Protein AF-W0B8Z5-F1 (afdb_monomer_lite)

Foldseek 3Di:
DVVVVVVVVVVVVVVVVVVVVVCVVVVVVVVVVVVVCVVVVVLVVLAPVNLVVLLVQLVVLVVVVVVLVVVCVVVVVVVVCVDDPDPNVVSNVVSVVSNVVSVVSNVSNVCVVPVVDPDPVVVVVVVLVVQLVVCLVVQLVVQLVCCCPPVVDDDPVSVVVSCVPSVVVSSVVSVVVVPPPPCPVPD

InterPro domains:
  IPR002656 Acyltransferase 3 domain [PF01757] (14-174)

pLDDT: mean 76.27, std 12.3, range [38.94, 88.25]

Radius of gyration: 20.93 Å; chains: 1; bounding box: 51×38×64 Å

Sequence (187 aa):
MHHVFGKILLANRYSLAWFSIRLLSYVSFLFVAGIIAARNDWLYKVNSAFAKPWYISALVSIGFIGFYLQYVLEHHLITAVIGGANGYAFLWAQWEAFSAFGLIISLLALSKAYFNNTNPVFQTLAKLSFTVYLIHPLIIVPVSYYEYQWLGYDGIIGWVLTCLLAIPLTFLLANYFRKLPILRNIL

Structure (mmCIF, N/CA/C/O backbone):
data_AF-W0B8Z5-F1
#
_entry.id   AF-W0B8Z5-F1
#
loop_
_atom_site.group_PDB
_atom_site.id
_atom_site.type_symbol
_atom_site.label_atom_id
_atom_site.label_alt_id
_atom_site.label_comp_id
_atom_site.label_asym_id
_atom_site.label_entity_id
_atom_site.label_seq_id
_atom_site.pdbx_PDB_ins_code
_atom_site.Cartn_x
_atom_site.Cartn_y
_atom_site.Cartn_z
_atom_site.occupancy
_atom_site.B_iso_or_equiv
_atom_site.auth_seq_id
_atom_site.auth_comp_id
_atom_site.auth_asym_id
_atom_site.auth_atom_id
_atom_site.pdbx_PDB_model_num
ATOM 1 N N . MET A 1 1 ? -3.343 -5.527 -44.588 1.00 44.03 1 MET A N 1
ATOM 2 C CA . MET A 1 1 ? -3.560 -4.920 -43.251 1.00 44.03 1 MET A CA 1
ATOM 3 C C . MET A 1 1 ? -4.441 -5.746 -42.296 1.00 44.03 1 MET A C 1
ATOM 5 O O . MET A 1 1 ? -4.419 -5.461 -41.109 1.00 44.03 1 MET A O 1
ATOM 9 N N . HIS A 1 2 ? -5.139 -6.808 -42.729 1.00 42.38 2 HIS A N 1
ATOM 10 C CA . HIS A 1 2 ? -5.970 -7.642 -41.833 1.00 42.38 2 HIS A CA 1
ATOM 11 C C . HIS A 1 2 ? -5.202 -8.636 -40.930 1.00 42.38 2 HIS A C 1
ATOM 13 O O . HIS A 1 2 ? -5.718 -9.043 -39.894 1.00 42.38 2 HIS A O 1
ATOM 19 N N . HIS A 1 3 ? -3.956 -9.000 -41.258 1.00 43.78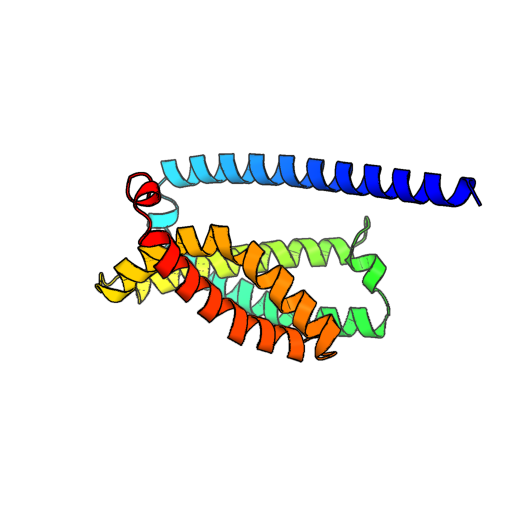 3 HIS A N 1
ATOM 20 C CA . HIS A 1 3 ? -3.193 -9.993 -40.481 1.00 43.78 3 HIS A CA 1
ATOM 21 C C . HIS A 1 3 ? -2.527 -9.457 -39.198 1.00 43.78 3 HIS A C 1
ATOM 23 O O . HIS A 1 3 ? -2.184 -10.245 -38.319 1.00 43.78 3 HIS A O 1
ATOM 29 N N . VAL A 1 4 ? -2.358 -8.137 -39.060 1.00 50.34 4 VAL A N 1
ATOM 30 C CA . VAL A 1 4 ? -1.707 -7.523 -37.883 1.00 50.34 4 VAL A CA 1
ATOM 31 C C . VAL A 1 4 ? -2.708 -7.326 -36.737 1.00 50.34 4 VAL A C 1
ATOM 33 O O . VAL A 1 4 ? -2.391 -7.602 -35.582 1.00 50.34 4 VAL A O 1
ATOM 36 N N . PHE A 1 5 ? -3.956 -6.970 -37.060 1.00 38.94 5 PHE A N 1
ATOM 37 C CA . PHE A 1 5 ? -5.030 -6.773 -36.077 1.00 38.94 5 PHE A CA 1
ATOM 38 C C . PHE A 1 5 ? -5.420 -8.065 -35.337 1.00 38.94 5 PHE A C 1
ATOM 40 O O . PHE A 1 5 ? -5.658 -8.042 -34.130 1.00 38.94 5 PHE A O 1
ATOM 47 N N . GLY A 1 6 ? -5.412 -9.213 -36.026 1.00 40.72 6 GLY A N 1
ATOM 48 C CA . GLY A 1 6 ? -5.716 -10.512 -35.412 1.00 40.72 6 GLY A CA 1
ATOM 49 C C . GLY A 1 6 ? -4.688 -10.951 -34.362 1.0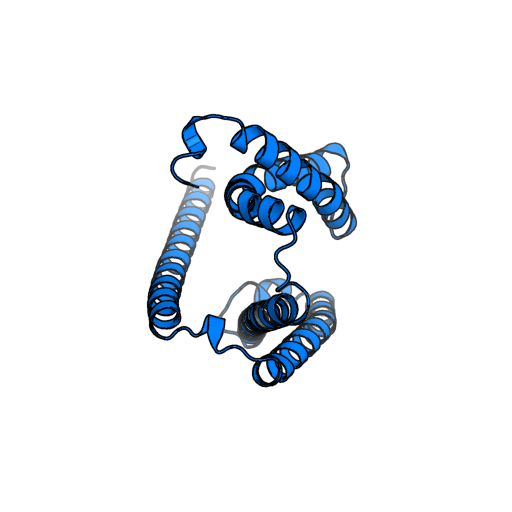0 40.72 6 GLY A C 1
ATOM 50 O O . GLY A 1 6 ? -5.062 -11.510 -33.333 1.00 40.72 6 GLY A O 1
ATOM 51 N N . LYS A 1 7 ? -3.398 -10.645 -34.567 1.00 44.72 7 LYS A N 1
ATOM 52 C CA . LYS A 1 7 ? -2.333 -10.970 -33.601 1.00 44.72 7 LYS A CA 1
ATOM 53 C C . LYS A 1 7 ? -2.390 -10.096 -32.346 1.00 44.72 7 LYS A C 1
ATOM 55 O O . LYS A 1 7 ? -2.144 -10.607 -31.259 1.00 44.72 7 LYS A O 1
ATOM 60 N N . ILE A 1 8 ? -2.772 -8.824 -32.476 1.00 49.50 8 ILE A N 1
ATOM 61 C CA . ILE A 1 8 ? -2.933 -7.901 -31.338 1.00 49.50 8 ILE A CA 1
ATOM 62 C C . ILE A 1 8 ? -4.145 -8.298 -30.481 1.00 49.50 8 ILE A C 1
ATOM 64 O O . ILE A 1 8 ? -4.049 -8.334 -29.256 1.00 49.50 8 ILE A O 1
ATOM 68 N N . LEU A 1 9 ? -5.264 -8.681 -31.107 1.00 46.81 9 LEU A N 1
ATOM 69 C CA . LEU A 1 9 ? -6.457 -9.146 -30.389 1.00 46.81 9 LEU A CA 1
ATOM 70 C C . LEU A 1 9 ? -6.236 -10.491 -29.684 1.00 46.81 9 LEU A C 1
ATOM 72 O O . LEU A 1 9 ? -6.702 -10.672 -28.560 1.00 46.81 9 LEU A O 1
ATOM 76 N N . LEU A 1 10 ? -5.494 -11.415 -30.303 1.00 49.75 10 LEU A N 1
ATOM 77 C CA . LEU A 1 10 ? -5.118 -12.682 -29.675 1.00 49.75 10 LEU A CA 1
ATOM 78 C C . LEU A 1 10 ? -4.131 -12.468 -28.519 1.00 49.75 10 LEU A C 1
ATOM 80 O O . LEU A 1 10 ? -4.366 -12.993 -27.435 1.00 49.75 10 LEU A O 1
ATOM 84 N N . ALA A 1 11 ? -3.090 -11.647 -28.697 1.00 50.00 11 ALA A N 1
ATOM 85 C CA . ALA A 1 11 ? -2.140 -11.310 -27.633 1.00 50.00 11 ALA A CA 1
ATOM 86 C C . ALA A 1 11 ? -2.825 -10.643 -26.426 1.00 50.00 11 ALA A C 1
ATOM 88 O O . ALA A 1 11 ? -2.515 -10.978 -25.283 1.00 50.00 11 ALA A O 1
ATOM 89 N N . ASN A 1 12 ? -3.811 -9.773 -26.670 1.00 49.22 12 ASN A N 1
ATOM 90 C CA . ASN A 1 12 ? -4.619 -9.163 -25.615 1.00 49.22 12 ASN A CA 1
ATOM 91 C C . ASN A 1 12 ? -5.536 -10.195 -24.927 1.00 49.22 12 ASN A C 1
ATOM 93 O O . ASN A 1 12 ? -5.633 -10.219 -23.706 1.00 49.22 12 ASN A O 1
ATOM 97 N N . ARG A 1 13 ? -6.138 -11.134 -25.673 1.00 47.38 13 ARG A N 1
ATOM 98 C CA . ARG A 1 13 ? -6.941 -12.230 -25.094 1.00 47.38 13 ARG A CA 1
ATOM 99 C C . ARG A 1 13 ? -6.130 -13.140 -24.180 1.00 47.38 13 ARG A C 1
ATOM 101 O O . ARG A 1 13 ? -6.609 -13.489 -23.105 1.00 47.38 13 ARG A O 1
ATOM 108 N N . TYR A 1 14 ? -4.920 -13.517 -24.593 1.00 53.00 14 TYR A N 1
ATOM 109 C CA . TYR A 1 14 ? -4.033 -14.314 -23.751 1.00 53.00 14 TYR A CA 1
ATOM 110 C C . TYR A 1 14 ? -3.571 -13.497 -22.545 1.00 53.00 14 TYR A C 1
ATOM 112 O O . TYR A 1 14 ? -3.678 -13.994 -21.436 1.00 53.00 14 TYR A O 1
ATOM 120 N N . SER A 1 15 ? -3.159 -12.238 -22.721 1.00 55.41 15 SER A N 1
ATOM 121 C CA . SER A 1 15 ? -2.834 -11.314 -21.620 1.00 55.41 15 SER A CA 1
ATOM 122 C C . SER A 1 15 ? -3.954 -11.230 -20.573 1.00 55.41 15 SER A C 1
ATOM 124 O O . SER A 1 15 ? -3.706 -11.433 -19.388 1.00 55.41 15 SER A O 1
ATOM 126 N N . LEU A 1 16 ? -5.203 -11.037 -21.003 1.00 56.66 16 LEU A N 1
ATOM 127 C CA . LEU A 1 16 ? -6.374 -10.962 -20.126 1.00 56.66 16 LEU A CA 1
ATOM 128 C C . LEU A 1 16 ? -6.711 -12.309 -19.472 1.00 56.66 16 LEU A C 1
ATOM 130 O O . LEU A 1 16 ? -7.112 -12.345 -18.309 1.00 56.66 16 LEU A O 1
ATOM 134 N N . ALA A 1 17 ? -6.527 -13.425 -20.181 1.00 59.41 17 ALA A N 1
ATOM 135 C CA . ALA A 1 17 ? -6.684 -14.766 -19.620 1.00 59.41 17 ALA A CA 1
ATOM 136 C C . ALA A 1 17 ? -5.605 -15.060 -18.561 1.00 59.41 17 ALA A C 1
ATOM 138 O O . ALA A 1 17 ? -5.911 -15.519 -17.467 1.00 59.41 17 ALA A O 1
ATOM 139 N N . TRP A 1 18 ? -4.346 -14.719 -18.833 1.00 56.56 18 TRP A N 1
ATOM 140 C CA . TRP A 1 18 ? -3.245 -14.834 -17.877 1.00 56.56 18 TRP A CA 1
ATOM 141 C C . TRP A 1 18 ? -3.436 -13.906 -16.672 1.00 56.56 18 TRP A C 1
ATOM 143 O O . TRP A 1 18 ? -3.177 -14.312 -15.540 1.00 56.56 18 TRP A O 1
ATOM 153 N N . PHE A 1 19 ? -3.931 -12.686 -16.891 1.00 59.12 19 PHE A N 1
ATOM 154 C CA . PHE A 1 19 ? -4.251 -11.727 -15.835 1.00 59.12 19 PHE A CA 1
ATOM 155 C C . PHE A 1 19 ? -5.404 -12.225 -14.957 1.00 59.12 19 PHE A C 1
ATOM 157 O O . PHE A 1 19 ? -5.281 -12.248 -13.737 1.00 59.12 19 PHE A O 1
ATOM 164 N N . SER A 1 20 ? -6.487 -12.722 -15.557 1.00 59.53 20 SER A N 1
ATOM 165 C CA . SER A 1 20 ? -7.614 -13.297 -14.813 1.00 59.53 20 SER A CA 1
ATOM 166 C C . SER A 1 20 ? -7.228 -14.566 -14.049 1.00 59.53 20 SER A C 1
ATOM 168 O O . SER A 1 20 ? -7.574 -14.679 -12.878 1.00 59.53 20 SER A O 1
ATOM 170 N N . ILE A 1 21 ? -6.441 -15.476 -14.630 1.00 67.88 21 ILE A N 1
ATOM 171 C CA . ILE A 1 21 ? -5.963 -16.688 -13.938 1.00 67.88 21 ILE A CA 1
ATOM 172 C C . ILE A 1 21 ? -5.061 -16.333 -12.746 1.00 67.88 21 ILE A C 1
ATOM 174 O O . ILE A 1 21 ? -5.219 -16.913 -11.670 1.00 67.88 21 ILE A O 1
ATOM 178 N N . ARG A 1 22 ? -4.148 -15.363 -12.908 1.00 65.56 22 ARG A N 1
ATOM 179 C CA . ARG A 1 22 ? -3.310 -14.850 -11.808 1.00 65.56 22 ARG A CA 1
ATOM 180 C C . ARG A 1 22 ? -4.152 -14.237 -10.691 1.00 65.56 22 ARG A C 1
ATOM 182 O O . ARG A 1 22 ? -3.879 -14.481 -9.520 1.00 65.56 22 ARG A O 1
ATOM 189 N N . LEU A 1 23 ? -5.181 -13.469 -11.043 1.00 71.56 23 LEU A N 1
ATOM 190 C CA . LEU A 1 23 ? -6.080 -12.863 -10.065 1.00 71.56 23 LEU A CA 1
ATOM 191 C C . LEU A 1 23 ? -6.913 -13.912 -9.326 1.00 71.56 23 LEU A C 1
ATOM 193 O O . LEU A 1 23 ? -7.037 -13.827 -8.108 1.00 71.56 23 LEU A O 1
ATOM 197 N N . LEU A 1 24 ? -7.448 -14.918 -10.022 1.00 73.94 24 LEU A N 1
ATOM 198 C CA . LEU A 1 24 ? -8.277 -15.951 -9.398 1.00 73.94 24 LEU A CA 1
ATOM 199 C C . LEU A 1 24 ? -7.502 -16.755 -8.351 1.00 73.94 24 LEU A C 1
ATOM 201 O O . LEU A 1 24 ? -8.013 -16.967 -7.248 1.00 73.94 24 LEU A O 1
ATOM 205 N N . SER A 1 25 ? -6.282 -17.195 -8.671 1.00 74.81 25 SER A N 1
ATOM 206 C CA . SER A 1 25 ? -5.466 -17.980 -7.737 1.00 74.81 25 SER A CA 1
ATOM 207 C C . SER A 1 25 ? -5.040 -17.150 -6.526 1.00 74.81 25 SER A C 1
ATOM 209 O O . SER A 1 25 ? -5.153 -17.618 -5.392 1.00 74.81 25 SER A O 1
ATOM 211 N N . TYR A 1 26 ? -4.639 -15.898 -6.751 1.00 76.06 26 TYR A N 1
ATOM 212 C CA . TYR A 1 26 ? -4.218 -14.983 -5.694 1.00 76.06 26 TYR A CA 1
ATOM 213 C C . TYR A 1 26 ? -5.367 -14.611 -4.751 1.00 76.06 26 TYR A C 1
ATOM 215 O O . TYR A 1 26 ? -5.232 -14.734 -3.533 1.00 76.06 26 TYR A O 1
ATOM 223 N N . VAL A 1 27 ? -6.522 -14.221 -5.302 1.00 79.12 27 VAL A N 1
ATOM 224 C CA . VAL A 1 27 ? -7.707 -13.855 -4.513 1.00 79.12 27 VAL A CA 1
ATOM 225 C C . VAL A 1 27 ? -8.207 -15.051 -3.712 1.00 79.12 27 VAL A C 1
ATOM 227 O O . VAL A 1 27 ? -8.470 -14.909 -2.522 1.00 79.12 27 VAL A O 1
ATOM 230 N N . SER A 1 28 ? -8.284 -16.238 -4.321 1.00 79.00 28 SER A N 1
ATOM 231 C CA . SER A 1 28 ? -8.759 -17.441 -3.625 1.00 79.00 28 SER A CA 1
ATOM 232 C C . SER A 1 28 ? -7.830 -17.830 -2.474 1.00 79.00 28 SER A C 1
ATOM 234 O O . SER A 1 28 ? -8.296 -18.099 -1.367 1.00 79.00 28 SER A O 1
ATOM 236 N N . PHE A 1 29 ? -6.513 -17.809 -2.704 1.00 84.06 29 PHE A N 1
ATOM 237 C CA . PHE A 1 29 ? -5.529 -18.131 -1.672 1.00 84.06 29 PHE A CA 1
ATOM 238 C C . PHE A 1 29 ? -5.563 -17.126 -0.516 1.00 84.06 29 PHE A C 1
ATOM 240 O O . PHE A 1 29 ? -5.659 -17.528 0.644 1.00 84.06 29 PHE A O 1
ATOM 247 N N . LEU A 1 30 ? -5.543 -15.823 -0.817 1.00 82.50 30 LEU A N 1
ATOM 248 C CA . LEU A 1 30 ? -5.600 -14.784 0.210 1.00 82.50 30 LEU A CA 1
ATOM 249 C C . LEU A 1 30 ? -6.924 -14.780 0.971 1.00 82.50 30 LEU A C 1
ATOM 251 O O . LEU A 1 30 ? -6.930 -14.518 2.171 1.00 82.50 30 LEU A O 1
ATOM 255 N N . PHE A 1 31 ? -8.034 -15.095 0.308 1.00 84.12 31 PHE A N 1
ATOM 256 C CA . PHE A 1 31 ? -9.334 -15.192 0.959 1.00 84.12 31 PHE A CA 1
ATOM 257 C C . PHE A 1 31 ? -9.362 -16.337 1.978 1.00 84.12 31 PHE A C 1
ATOM 259 O O . PHE A 1 31 ? -9.748 -16.132 3.130 1.00 84.12 31 PHE A O 1
ATOM 266 N N . VAL A 1 32 ? -8.870 -17.522 1.602 1.00 87.69 32 VAL A N 1
ATOM 267 C CA . VAL A 1 32 ? -8.750 -18.665 2.523 1.00 87.69 32 VAL A CA 1
ATOM 268 C C . VAL A 1 32 ? -7.782 -18.352 3.665 1.00 87.69 32 VAL A C 1
ATOM 270 O O . VAL A 1 32 ? -8.113 -18.583 4.830 1.00 87.69 32 VAL A O 1
ATOM 273 N N . ALA A 1 33 ? -6.619 -17.771 3.361 1.00 84.50 33 ALA A N 1
ATOM 274 C CA . ALA A 1 33 ? -5.659 -17.339 4.374 1.00 84.50 33 ALA A CA 1
ATOM 275 C C . ALA A 1 33 ? -6.277 -16.314 5.342 1.00 84.50 33 ALA A C 1
ATOM 277 O O . ALA A 1 33 ? -6.072 -16.407 6.551 1.00 84.50 33 ALA A O 1
ATOM 278 N N . GLY A 1 34 ? -7.099 -15.393 4.833 1.00 83.38 34 GLY A N 1
ATOM 279 C CA . GLY A 1 34 ? -7.857 -14.428 5.626 1.00 83.38 34 GLY A CA 1
ATOM 280 C C . GLY A 1 34 ? -8.860 -15.090 6.573 1.00 83.38 34 GLY A C 1
ATOM 281 O O . GLY A 1 34 ? -8.920 -14.723 7.745 1.00 83.38 34 GLY A O 1
ATOM 282 N N . ILE A 1 35 ? -9.590 -16.114 6.117 1.00 84.94 35 ILE A N 1
ATOM 283 C CA . ILE A 1 35 ? -10.511 -16.885 6.974 1.00 84.94 35 ILE A CA 1
ATOM 284 C C . ILE A 1 35 ? -9.745 -17.585 8.104 1.00 84.94 35 ILE A C 1
ATOM 286 O O . ILE A 1 35 ? -10.177 -17.557 9.258 1.00 84.94 35 ILE A O 1
ATOM 290 N N . ILE A 1 36 ? -8.600 -18.199 7.798 1.00 86.69 36 ILE A N 1
ATOM 291 C CA . ILE A 1 36 ? -7.756 -18.871 8.798 1.00 86.69 36 ILE A CA 1
ATOM 292 C C . ILE A 1 36 ? -7.200 -17.856 9.804 1.00 86.69 36 ILE A C 1
ATOM 294 O O . ILE A 1 36 ? -7.205 -18.116 11.010 1.00 86.69 36 ILE A O 1
ATOM 298 N N . ALA A 1 37 ? -6.759 -16.692 9.325 1.00 82.94 37 ALA A N 1
ATOM 299 C CA . ALA A 1 37 ? -6.248 -15.615 10.164 1.00 82.94 37 ALA A CA 1
ATOM 300 C C . ALA A 1 37 ? -7.326 -15.055 11.102 1.00 82.94 37 ALA A C 1
ATOM 302 O O . ALA A 1 37 ? -7.048 -14.819 12.280 1.00 82.94 37 ALA A O 1
ATOM 303 N N . ALA A 1 38 ? -8.555 -14.897 10.600 1.00 81.25 38 ALA A N 1
ATOM 304 C CA . ALA A 1 38 ? -9.703 -14.444 11.379 1.00 81.25 38 ALA A CA 1
ATOM 305 C C . ALA A 1 38 ? -10.088 -15.452 12.471 1.00 81.25 38 ALA A C 1
ATOM 307 O O . ALA A 1 38 ? -10.351 -15.055 13.598 1.00 81.25 38 ALA A O 1
ATOM 308 N N . ARG A 1 39 ? -10.056 -16.759 12.177 1.00 82.12 39 ARG A N 1
ATOM 309 C CA . ARG A 1 39 ? -10.376 -17.813 13.161 1.00 82.12 39 ARG A CA 1
ATOM 310 C C . ARG A 1 39 ? -9.370 -17.930 14.304 1.00 82.12 39 ARG A C 1
ATOM 312 O O . ARG A 1 39 ? -9.715 -18.432 15.364 1.00 82.12 39 ARG A O 1
ATOM 319 N N . ASN A 1 40 ? -8.124 -17.532 14.071 1.00 82.12 40 ASN A N 1
ATOM 320 C CA . ASN A 1 40 ? -7.039 -17.665 15.041 1.00 82.12 40 ASN A CA 1
ATOM 321 C C . ASN A 1 40 ? -6.673 -16.340 15.727 1.00 82.12 40 ASN A C 1
ATOM 323 O O . ASN A 1 40 ? -5.652 -16.286 16.429 1.00 82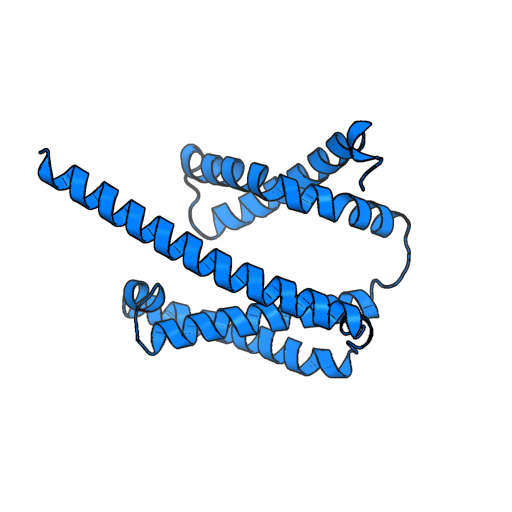.12 40 ASN A O 1
ATOM 327 N N . ASP A 1 41 ? -7.454 -15.281 15.488 1.00 82.25 41 ASP A N 1
ATOM 328 C CA . ASP A 1 41 ? -7.229 -13.922 15.987 1.00 82.25 41 ASP A CA 1
ATOM 329 C C . ASP A 1 41 ? -5.811 -13.407 15.706 1.00 82.25 41 ASP A C 1
ATOM 331 O O . ASP A 1 41 ? -5.197 -12.722 16.532 1.00 82.25 41 ASP A O 1
ATOM 335 N N . TRP A 1 42 ? -5.252 -13.747 14.537 1.00 80.69 42 TRP A N 1
ATOM 336 C CA . TRP A 1 42 ? -3.869 -13.397 14.192 1.00 80.69 42 TRP A CA 1
ATOM 337 C C . TRP A 1 42 ? -3.629 -11.890 14.295 1.00 80.69 42 TRP A C 1
ATOM 339 O O . TRP A 1 42 ? -2.621 -11.473 14.857 1.00 80.69 42 TRP A O 1
ATOM 349 N N . LEU A 1 43 ? -4.596 -11.076 13.864 1.00 75.38 43 LEU A N 1
ATOM 350 C CA . LEU A 1 43 ? -4.532 -9.613 13.951 1.00 75.38 43 LEU A CA 1
ATOM 351 C C . LEU A 1 43 ? -4.443 -9.105 15.400 1.00 75.38 43 LEU A C 1
ATOM 353 O O . LEU A 1 43 ? -3.749 -8.126 15.675 1.00 75.38 43 LEU A O 1
ATOM 357 N N . TYR A 1 44 ? -5.091 -9.784 16.351 1.00 76.44 44 TYR A N 1
ATOM 358 C CA . TYR A 1 44 ? -5.027 -9.412 17.764 1.00 76.44 44 TYR A CA 1
ATOM 359 C C . TYR A 1 44 ? -3.726 -9.879 18.429 1.00 76.44 44 TYR A C 1
ATOM 361 O O . TYR A 1 44 ? -3.228 -9.220 19.341 1.00 76.44 44 TYR A O 1
ATOM 369 N N . LYS A 1 45 ? -3.124 -10.968 17.943 1.00 79.31 45 LYS A N 1
ATOM 370 C CA . LYS A 1 45 ? -1.858 -11.516 18.459 1.00 79.31 45 LYS A CA 1
ATOM 371 C C . LYS A 1 45 ? -0.612 -10.790 17.946 1.00 79.31 45 LYS A C 1
ATOM 373 O O . LYS A 1 45 ? 0.464 -10.968 18.515 1.00 79.31 45 LYS A O 1
ATOM 378 N N . VAL A 1 46 ? -0.738 -9.946 16.919 1.00 77.88 46 VAL A N 1
ATOM 379 C CA . VAL A 1 46 ? 0.363 -9.092 16.449 1.00 77.88 46 VAL A CA 1
ATOM 380 C C . VAL A 1 46 ? 0.775 -8.143 17.580 1.00 77.88 46 VAL A C 1
ATOM 382 O O . VAL A 1 46 ? 0.005 -7.282 18.021 1.00 77.88 46 VAL A O 1
ATOM 385 N N . ASN A 1 47 ? 2.003 -8.338 18.063 1.00 76.56 47 ASN A N 1
ATOM 386 C CA . ASN A 1 47 ? 2.654 -7.521 19.082 1.00 76.56 47 ASN A CA 1
ATOM 387 C C . ASN A 1 47 ? 3.815 -6.727 18.458 1.00 76.56 47 ASN A C 1
ATOM 389 O O . ASN A 1 47 ? 4.374 -7.125 17.433 1.00 76.56 47 ASN A O 1
ATOM 393 N N . SER A 1 48 ? 4.223 -5.631 19.094 1.00 72.94 48 SER A N 1
ATOM 394 C CA . SER A 1 48 ? 5.322 -4.771 18.638 1.00 72.94 48 SER A CA 1
ATOM 395 C C . SER A 1 48 ? 6.646 -5.531 18.495 1.00 72.94 48 SER A C 1
ATOM 397 O O . SER A 1 48 ? 7.407 -5.269 17.568 1.00 72.94 48 SER A O 1
ATOM 399 N N . ALA A 1 49 ? 6.897 -6.531 19.348 1.00 77.56 49 ALA A N 1
ATOM 400 C CA . ALA A 1 49 ? 8.061 -7.411 19.247 1.00 77.56 49 ALA A CA 1
ATOM 401 C C . ALA A 1 49 ? 8.062 -8.259 17.963 1.00 77.56 49 ALA A C 1
ATOM 403 O O . ALA A 1 49 ? 9.115 -8.448 17.362 1.00 77.56 49 ALA A O 1
ATOM 404 N N . PHE A 1 50 ? 6.886 -8.714 17.517 1.00 81.44 50 PHE A N 1
ATOM 405 C CA . PHE A 1 50 ? 6.745 -9.455 16.265 1.00 81.44 50 PHE A CA 1
ATOM 406 C C . PHE A 1 50 ? 6.889 -8.527 15.058 1.00 81.44 50 PHE A C 1
ATOM 408 O O . PHE A 1 50 ? 7.513 -8.909 14.082 1.00 81.44 50 PHE A O 1
ATOM 415 N N . ALA A 1 51 ? 6.376 -7.296 15.125 1.00 83.06 51 ALA A N 1
ATOM 416 C CA . ALA A 1 51 ? 6.395 -6.362 13.999 1.00 83.06 51 ALA A CA 1
ATOM 417 C C . ALA A 1 51 ? 7.757 -5.693 13.734 1.00 83.06 51 ALA A C 1
ATOM 419 O O . ALA A 1 51 ? 8.035 -5.333 12.596 1.00 83.06 51 ALA A O 1
ATOM 420 N N . LYS A 1 52 ? 8.626 -5.545 14.744 1.00 83.00 52 LYS A N 1
ATOM 421 C CA . L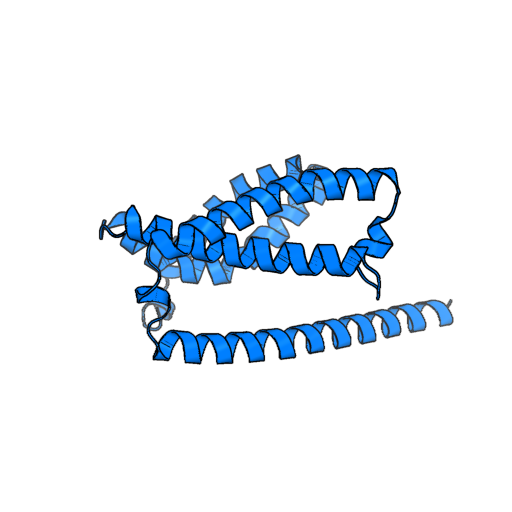YS A 1 52 ? 9.968 -4.941 14.590 1.00 83.00 52 LYS A CA 1
ATOM 422 C C . LYS A 1 52 ? 10.820 -5.546 13.458 1.00 83.00 52 LYS A C 1
ATOM 424 O O . LYS A 1 52 ? 11.302 -4.769 12.635 1.00 83.00 52 LYS A O 1
ATOM 429 N N . PRO A 1 53 ? 11.025 -6.876 13.371 1.00 85.69 53 PRO A N 1
ATOM 430 C CA . PRO A 1 53 ? 11.796 -7.458 12.272 1.00 85.69 53 PRO A CA 1
ATOM 431 C C . PRO A 1 53 ? 11.123 -7.239 10.912 1.00 85.69 53 PRO A C 1
ATOM 433 O O . PRO A 1 53 ? 11.816 -6.960 9.939 1.00 85.69 53 PRO A O 1
ATOM 436 N N . TRP A 1 54 ? 9.788 -7.280 10.845 1.00 86.50 54 TRP A N 1
ATOM 437 C CA . TRP A 1 54 ? 9.041 -6.997 9.614 1.00 86.50 54 TRP A CA 1
ATOM 438 C C . TRP A 1 54 ? 9.194 -5.542 9.165 1.00 86.50 54 TRP A C 1
ATOM 440 O O . TRP A 1 54 ? 9.370 -5.285 7.976 1.00 86.50 54 TRP A O 1
ATOM 450 N N . TYR A 1 55 ? 9.230 -4.601 10.107 1.00 85.25 55 TYR A N 1
ATOM 451 C CA . TYR A 1 55 ? 9.496 -3.193 9.827 1.00 85.25 55 TYR A CA 1
ATOM 452 C C . TYR A 1 55 ? 10.904 -2.972 9.283 1.00 85.25 55 TYR A C 1
ATOM 454 O O . TYR A 1 55 ? 11.074 -2.312 8.260 1.00 85.25 55 TYR A O 1
ATOM 462 N N . ILE A 1 56 ? 11.911 -3.579 9.917 1.00 87.12 56 ILE A N 1
ATOM 463 C CA . ILE A 1 56 ? 13.291 -3.526 9.423 1.00 87.12 56 ILE A CA 1
ATOM 464 C C . ILE A 1 56 ? 13.366 -4.154 8.029 1.00 87.12 56 ILE A C 1
ATOM 466 O O . ILE A 1 56 ? 13.967 -3.563 7.138 1.00 87.12 56 ILE A O 1
ATOM 470 N N . SER A 1 57 ? 12.710 -5.298 7.808 1.00 85.88 57 SER A N 1
ATOM 471 C CA . SER A 1 57 ? 12.690 -5.947 6.494 1.00 85.88 57 SER A CA 1
ATOM 472 C C . SER A 1 57 ? 12.061 -5.064 5.414 1.00 85.88 57 SER A C 1
ATOM 474 O O . SER A 1 57 ? 12.608 -4.985 4.320 1.00 85.88 57 SER A O 1
ATOM 476 N N . ALA A 1 58 ? 10.986 -4.336 5.739 1.00 86.44 58 ALA A N 1
ATOM 477 C CA . ALA A 1 58 ? 10.340 -3.396 4.829 1.00 86.44 58 ALA A CA 1
ATOM 478 C C . ALA A 1 58 ? 11.225 -2.177 4.529 1.00 86.44 58 ALA A C 1
ATOM 480 O O . ALA A 1 58 ? 11.295 -1.719 3.395 1.00 86.44 58 ALA A O 1
ATOM 481 N N . LEU A 1 59 ? 11.935 -1.646 5.526 1.00 85.69 59 LEU A N 1
ATOM 482 C CA . LEU A 1 59 ? 12.870 -0.540 5.305 1.00 85.69 59 LEU A CA 1
ATOM 483 C C . LEU A 1 59 ? 14.067 -0.967 4.453 1.00 85.69 59 LEU A C 1
ATOM 485 O O . LEU A 1 59 ? 14.454 -0.253 3.529 1.00 85.69 59 LEU A O 1
ATOM 489 N N . VAL A 1 60 ? 14.634 -2.139 4.740 1.00 87.50 60 VAL A N 1
ATOM 490 C CA . VAL A 1 60 ? 15.738 -2.708 3.961 1.00 87.50 60 VAL A CA 1
ATOM 491 C C . VAL A 1 60 ? 15.286 -2.984 2.532 1.00 87.50 60 VAL A C 1
ATOM 493 O O . VAL A 1 60 ? 16.019 -2.665 1.599 1.00 87.50 60 VAL A O 1
ATOM 496 N N . SER A 1 61 ? 14.075 -3.511 2.335 1.00 84.56 61 SER A N 1
ATOM 497 C CA . SER A 1 61 ? 13.544 -3.752 0.997 1.00 84.56 61 SER A CA 1
ATOM 498 C C . SER A 1 61 ? 13.315 -2.440 0.236 1.00 84.56 61 SER A C 1
ATOM 500 O O . SER A 1 61 ? 13.704 -2.345 -0.926 1.00 84.56 61 SER A O 1
ATOM 502 N N . ILE A 1 62 ? 12.777 -1.394 0.870 1.00 84.19 62 ILE A N 1
ATOM 503 C CA . ILE A 1 62 ? 12.631 -0.061 0.254 1.00 84.19 62 ILE A CA 1
ATOM 504 C C . ILE A 1 62 ? 13.998 0.549 -0.109 1.00 84.19 62 ILE A C 1
ATOM 506 O O . ILE A 1 62 ? 14.148 1.151 -1.169 1.00 84.19 62 ILE A O 1
ATOM 510 N N . GLY A 1 63 ? 15.024 0.376 0.727 1.00 83.69 63 GLY A N 1
ATOM 511 C CA . GLY A 1 63 ? 16.383 0.807 0.381 1.00 83.69 63 GLY A CA 1
ATOM 512 C C . GLY A 1 63 ? 16.959 0.020 -0.801 1.00 83.69 63 GLY A C 1
ATOM 513 O O . GLY A 1 63 ? 17.525 0.599 -1.729 1.00 83.69 63 GLY A O 1
ATOM 514 N N . PHE A 1 64 ? 16.762 -1.300 -0.799 1.00 85.12 64 PHE A N 1
ATOM 515 C CA . PHE A 1 64 ? 17.248 -2.204 -1.839 1.00 85.12 64 PHE A CA 1
ATOM 516 C C . PHE A 1 64 ? 16.651 -1.892 -3.216 1.00 85.12 64 PHE A C 1
ATOM 518 O O . PHE A 1 64 ? 17.378 -1.930 -4.209 1.00 85.12 64 PHE A O 1
ATOM 525 N N . ILE A 1 65 ? 15.363 -1.530 -3.291 1.00 83.81 65 ILE A N 1
ATOM 526 C CA . ILE A 1 65 ? 14.734 -1.218 -4.581 1.00 83.81 65 ILE A CA 1
ATOM 527 C C . ILE A 1 65 ? 15.342 0.013 -5.234 1.00 83.81 65 ILE A C 1
ATOM 529 O O . ILE A 1 65 ? 15.485 0.018 -6.447 1.00 83.81 65 ILE A O 1
ATOM 533 N N . GLY A 1 66 ? 15.758 1.023 -4.463 1.00 81.12 66 GLY A N 1
ATOM 534 C CA . GLY A 1 66 ? 16.386 2.221 -5.024 1.00 81.12 66 GLY A CA 1
ATOM 535 C C . GLY A 1 66 ? 17.661 1.884 -5.800 1.00 81.12 66 GLY A C 1
ATOM 536 O O . GLY A 1 66 ? 17.825 2.310 -6.941 1.00 81.12 66 GLY A O 1
ATOM 537 N N . PHE A 1 67 ? 18.518 1.046 -5.211 1.00 83.00 67 PHE A N 1
ATOM 538 C CA . PHE A 1 67 ? 19.743 0.565 -5.854 1.00 83.00 67 PHE A CA 1
ATOM 539 C C . PHE A 1 67 ? 19.450 -0.387 -7.022 1.00 83.00 67 PHE A C 1
ATOM 541 O O . PHE A 1 67 ? 20.018 -0.251 -8.105 1.00 83.00 67 PHE A O 1
ATOM 548 N N . TYR A 1 68 ? 18.526 -1.330 -6.828 1.00 83.88 68 TYR A N 1
ATOM 549 C CA . TYR A 1 68 ? 18.136 -2.283 -7.865 1.00 83.88 68 TYR A CA 1
ATOM 550 C C . TYR A 1 68 ? 17.540 -1.585 -9.095 1.00 83.88 68 TYR A C 1
ATOM 552 O O . TYR A 1 68 ? 17.861 -1.944 -10.225 1.00 83.88 68 TYR A O 1
ATOM 560 N N . LEU A 1 69 ? 16.712 -0.558 -8.893 1.00 81.44 69 LEU A N 1
ATOM 561 C CA . LEU A 1 69 ? 16.087 0.194 -9.976 1.00 81.44 69 LEU A CA 1
ATOM 562 C C . LEU A 1 69 ? 17.126 0.991 -10.772 1.00 81.44 69 LEU A C 1
ATOM 564 O O . LEU A 1 69 ? 17.063 0.987 -11.996 1.00 81.44 69 LEU A O 1
ATOM 568 N N . GLN A 1 70 ? 18.108 1.610 -10.104 1.00 82.88 70 GLN A N 1
ATOM 569 C CA . GLN A 1 70 ? 19.228 2.276 -10.784 1.00 82.88 70 GLN A CA 1
ATOM 570 C C . GLN A 1 70 ? 19.997 1.296 -11.677 1.00 82.88 70 GLN A C 1
ATOM 572 O O . GLN A 1 70 ? 20.154 1.552 -12.868 1.00 82.88 70 GLN A O 1
ATOM 577 N N . TYR A 1 71 ? 20.359 0.126 -11.144 1.00 84.00 71 TYR A N 1
ATOM 578 C CA . TYR A 1 71 ? 21.044 -0.923 -11.904 1.00 84.00 71 TYR A CA 1
ATOM 579 C C . TYR A 1 71 ? 20.231 -1.403 -13.122 1.00 84.00 71 TYR A C 1
ATOM 581 O O . TYR A 1 71 ? 20.758 -1.563 -14.223 1.00 84.00 71 TYR A O 1
ATOM 589 N N . VAL A 1 72 ? 18.922 -1.612 -12.955 1.00 83.44 72 VAL A N 1
ATOM 590 C CA . VAL A 1 72 ? 18.028 -2.044 -14.044 1.00 83.44 72 VAL A CA 1
ATOM 591 C C . VAL A 1 72 ? 17.906 -0.981 -15.137 1.00 83.44 72 VAL A C 1
ATOM 593 O O . VAL A 1 72 ? 17.849 -1.334 -16.319 1.00 83.44 72 VAL A O 1
ATOM 596 N N . LEU A 1 73 ? 17.856 0.299 -14.758 1.00 82.00 73 LEU A N 1
ATOM 597 C CA . LEU A 1 73 ? 17.766 1.423 -15.690 1.00 82.00 73 LEU A CA 1
ATOM 598 C C . LEU A 1 73 ? 19.066 1.602 -16.481 1.00 82.00 73 LEU A C 1
ATOM 600 O O . LEU A 1 73 ? 19.002 1.731 -17.703 1.00 82.00 73 LEU A O 1
ATOM 604 N N . GLU A 1 74 ? 20.223 1.540 -15.817 1.00 86.44 74 GLU A N 1
ATOM 605 C CA . GLU A 1 74 ? 21.545 1.659 -16.451 1.00 86.44 74 GLU A CA 1
ATOM 606 C C . GLU A 1 74 ? 21.819 0.539 -17.463 1.00 86.44 74 GLU A C 1
ATOM 608 O O . GLU A 1 74 ? 22.399 0.778 -18.520 1.00 86.44 74 GLU A O 1
ATOM 613 N N . HIS A 1 75 ? 21.363 -0.682 -17.176 1.00 83.69 75 HIS A N 1
ATOM 614 C CA . HIS A 1 75 ? 21.567 -1.841 -18.049 1.00 83.69 75 HIS A CA 1
ATOM 615 C C . HIS A 1 75 ? 20.392 -2.130 -19.001 1.00 83.69 75 HIS A C 1
ATOM 617 O O . HIS A 1 75 ? 20.397 -3.158 -19.679 1.00 83.69 75 HIS A O 1
ATOM 623 N N . HIS A 1 76 ? 19.382 -1.254 -19.065 1.00 80.00 76 HIS A N 1
ATOM 624 C CA . HIS A 1 76 ? 18.179 -1.420 -19.896 1.00 80.00 76 HIS A CA 1
ATOM 625 C C . HIS A 1 76 ? 17.450 -2.771 -19.699 1.00 80.00 76 HIS A C 1
ATOM 627 O O . HIS A 1 76 ? 16.839 -3.310 -20.624 1.00 80.00 76 HIS A O 1
ATOM 633 N N . LEU A 1 77 ? 17.464 -3.316 -18.478 1.00 79.62 77 LEU A N 1
ATOM 634 C CA . LEU A 1 77 ? 16.929 -4.648 -18.141 1.00 79.62 77 LEU A CA 1
ATOM 635 C C . LEU A 1 77 ? 15.428 -4.649 -17.800 1.00 79.62 77 LEU A C 1
ATOM 637 O O . LEU A 1 77 ? 14.905 -5.640 -17.295 1.00 79.62 77 LEU A O 1
ATOM 641 N N . ILE A 1 78 ? 14.713 -3.557 -18.075 1.00 74.62 78 ILE A N 1
ATOM 642 C CA . ILE A 1 78 ? 13.308 -3.353 -17.679 1.00 74.62 78 ILE A CA 1
ATOM 643 C C . ILE A 1 78 ? 12.409 -4.509 -18.155 1.00 74.62 78 ILE A C 1
ATOM 645 O O . ILE A 1 78 ? 11.576 -5.013 -17.404 1.00 74.62 78 ILE A O 1
ATOM 649 N N . THR A 1 79 ? 12.613 -4.991 -19.382 1.00 73.31 79 THR A N 1
ATOM 650 C CA . THR A 1 79 ? 11.840 -6.107 -19.953 1.00 73.31 79 THR A CA 1
ATOM 651 C C . THR A 1 79 ? 12.090 -7.436 -19.241 1.00 73.31 79 THR A C 1
ATOM 653 O O . THR A 1 79 ? 11.175 -8.251 -19.156 1.00 73.31 79 THR A O 1
ATOM 656 N N . ALA A 1 80 ? 13.289 -7.641 -18.689 1.00 74.00 80 ALA A N 1
ATOM 657 C CA . ALA A 1 80 ? 13.639 -8.822 -17.907 1.00 74.00 80 ALA A CA 1
ATOM 658 C C . ALA A 1 80 ? 13.060 -8.776 -16.481 1.00 74.00 80 ALA A C 1
ATOM 660 O O . ALA A 1 80 ? 12.861 -9.826 -15.879 1.00 74.00 80 ALA A O 1
ATOM 661 N N . VAL A 1 81 ? 12.767 -7.589 -15.944 1.00 74.25 81 VAL A N 1
ATOM 662 C CA . VAL A 1 81 ? 12.160 -7.416 -14.612 1.00 74.25 81 VAL A CA 1
ATOM 663 C C . VAL A 1 81 ? 10.643 -7.606 -14.651 1.00 74.25 81 VAL A C 1
ATOM 665 O O . VAL A 1 81 ? 10.081 -8.253 -13.772 1.00 74.25 81 VAL A O 1
ATOM 668 N N . ILE A 1 82 ? 9.979 -7.092 -15.691 1.00 70.38 82 ILE A N 1
ATOM 669 C CA . ILE A 1 82 ? 8.511 -7.140 -15.832 1.00 70.38 82 ILE A CA 1
ATOM 670 C C . ILE A 1 82 ? 7.998 -8.581 -16.031 1.00 70.38 82 ILE A C 1
ATOM 672 O O . ILE A 1 82 ? 6.844 -8.890 -15.716 1.00 70.38 82 ILE A O 1
ATOM 676 N N . GLY A 1 83 ? 8.842 -9.495 -16.520 1.00 68.12 83 GLY A N 1
ATOM 677 C CA . GLY A 1 83 ? 8.504 -10.911 -16.587 1.00 68.12 83 GLY A CA 1
ATOM 678 C C . GLY A 1 83 ? 9.585 -11.795 -17.203 1.00 68.12 83 GLY A C 1
ATOM 679 O O . GLY A 1 83 ? 10.511 -11.332 -17.861 1.00 68.12 83 GLY A O 1
ATOM 680 N N . GLY A 1 84 ? 9.430 -13.104 -16.998 1.00 74.81 84 GLY A N 1
ATOM 681 C CA . GLY A 1 84 ? 10.344 -14.134 -17.492 1.00 74.81 84 GLY A CA 1
ATOM 682 C C . GLY A 1 84 ? 10.789 -15.090 -16.387 1.00 74.81 84 GLY A C 1
ATOM 683 O O . GLY A 1 84 ? 10.638 -14.809 -15.202 1.00 74.81 84 GLY A O 1
ATOM 684 N N . ALA A 1 85 ? 11.334 -16.244 -16.774 1.00 75.56 85 ALA A N 1
ATOM 685 C CA . ALA A 1 85 ? 11.957 -17.192 -15.851 1.00 75.56 85 ALA A CA 1
ATOM 686 C C . ALA A 1 85 ? 13.430 -16.809 -15.631 1.00 75.56 85 ALA A C 1
ATOM 688 O O . ALA A 1 85 ? 14.340 -17.479 -16.115 1.00 75.56 85 ALA A O 1
ATOM 689 N N . ASN A 1 86 ? 13.662 -15.677 -14.971 1.00 82.25 86 ASN A N 1
ATOM 690 C CA . ASN A 1 86 ? 14.996 -15.136 -14.723 1.00 82.25 86 ASN A CA 1
ATOM 691 C C . ASN A 1 86 ? 15.159 -14.698 -13.256 1.00 82.25 86 ASN A C 1
ATOM 693 O O . ASN A 1 86 ? 14.188 -14.493 -12.527 1.00 82.25 86 ASN A O 1
ATOM 697 N N . GLY A 1 87 ? 16.413 -14.560 -12.815 1.00 82.00 87 GLY A N 1
ATOM 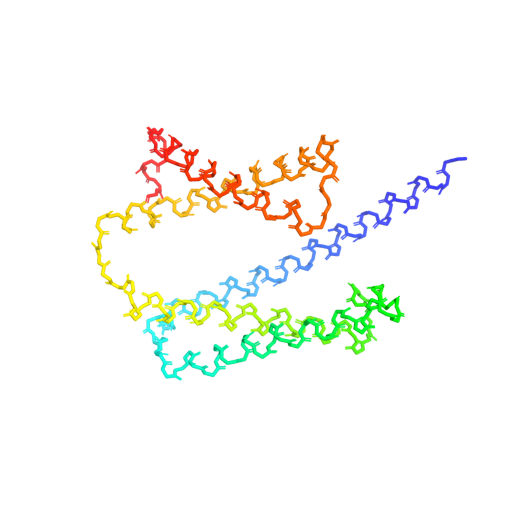698 C CA . GLY A 1 87 ? 16.713 -14.122 -11.448 1.00 82.00 87 GLY A CA 1
ATOM 699 C C . GLY A 1 87 ? 16.208 -12.707 -11.145 1.00 82.00 87 GLY A C 1
ATOM 700 O O . GLY A 1 87 ? 15.847 -12.417 -10.011 1.00 82.00 87 GLY A O 1
ATOM 701 N N . TYR A 1 88 ? 16.117 -11.842 -12.160 1.00 82.50 88 TYR A N 1
ATOM 702 C CA . TYR A 1 88 ? 15.665 -10.457 -12.014 1.00 82.50 88 TYR A CA 1
ATOM 703 C C . TYR A 1 88 ? 14.173 -10.359 -11.664 1.00 82.50 88 TYR A C 1
ATOM 705 O O . TYR A 1 88 ? 13.830 -9.752 -10.652 1.00 82.50 88 TYR A O 1
ATOM 713 N N . ALA A 1 89 ? 13.294 -11.016 -12.424 1.00 81.25 89 ALA A N 1
ATOM 714 C CA . ALA A 1 89 ? 11.863 -11.069 -12.128 1.00 81.25 89 ALA A CA 1
ATOM 715 C C . ALA A 1 89 ? 11.577 -11.798 -10.806 1.00 81.25 89 ALA A C 1
ATOM 717 O O . ALA A 1 89 ? 10.649 -11.428 -10.089 1.00 81.25 89 ALA A O 1
ATOM 718 N N . PHE A 1 90 ? 12.390 -12.800 -10.443 1.00 83.25 90 PHE A N 1
ATOM 719 C CA . PHE A 1 90 ? 12.283 -13.454 -9.137 1.00 83.25 90 PHE A CA 1
ATOM 720 C C . PHE A 1 90 ? 12.584 -12.486 -7.984 1.00 83.25 90 PHE A C 1
ATOM 722 O O . PHE A 1 90 ? 11.801 -12.399 -7.037 1.00 83.25 90 PHE A O 1
ATOM 729 N N . LEU A 1 91 ? 13.681 -11.726 -8.075 1.00 84.44 91 LEU A N 1
ATOM 730 C CA . LEU A 1 91 ? 14.033 -10.713 -7.076 1.00 84.44 91 LEU A CA 1
ATOM 731 C C . LEU A 1 91 ? 12.958 -9.627 -6.965 1.00 84.44 91 LEU A C 1
ATOM 733 O O . LEU A 1 91 ? 12.619 -9.233 -5.850 1.00 84.44 91 LEU A O 1
ATOM 737 N N . TRP A 1 92 ? 12.385 -9.195 -8.091 1.00 83.31 92 TRP A N 1
ATOM 738 C CA . TRP A 1 92 ? 11.282 -8.234 -8.112 1.00 83.31 92 TRP A CA 1
ATOM 739 C C . TRP A 1 92 ? 10.036 -8.761 -7.392 1.00 83.31 92 TRP A C 1
ATOM 741 O O . TRP A 1 92 ? 9.546 -8.125 -6.461 1.00 83.31 92 TRP A O 1
ATOM 751 N N . ALA A 1 93 ? 9.566 -9.960 -7.745 1.00 83.25 93 ALA A N 1
ATOM 752 C CA . ALA A 1 93 ? 8.385 -10.559 -7.122 1.00 83.25 93 ALA A CA 1
ATOM 753 C C . ALA A 1 93 ? 8.583 -10.811 -5.615 1.00 83.25 93 ALA A C 1
ATOM 755 O O . ALA A 1 93 ? 7.677 -10.605 -4.803 1.00 83.25 93 ALA A O 1
ATOM 756 N N . GLN A 1 94 ? 9.786 -11.238 -5.223 1.00 84.94 94 GLN A N 1
ATOM 757 C CA . GLN A 1 94 ? 10.120 -11.460 -3.821 1.00 84.94 94 GLN A CA 1
ATOM 758 C C . GLN A 1 94 ? 10.153 -10.143 -3.034 1.00 84.94 94 GLN A C 1
ATOM 760 O O . GLN A 1 94 ? 9.674 -10.095 -1.895 1.00 84.94 94 GLN A O 1
ATOM 765 N N . TRP A 1 95 ? 10.692 -9.086 -3.645 1.00 86.50 95 TRP A N 1
ATOM 766 C CA . TRP A 1 95 ? 10.719 -7.741 -3.084 1.00 86.50 95 TRP A CA 1
ATOM 767 C C . TRP A 1 95 ? 9.311 -7.178 -2.873 1.00 86.50 95 TRP A C 1
ATOM 769 O O . TRP A 1 95 ? 9.034 -6.647 -1.793 1.00 86.50 95 TRP A O 1
ATOM 779 N N . GLU A 1 96 ? 8.414 -7.331 -3.851 1.00 80.25 96 GLU A N 1
ATOM 780 C CA . GLU A 1 96 ? 7.020 -6.881 -3.748 1.00 80.25 96 GLU A CA 1
ATOM 781 C C . GLU A 1 96 ? 6.322 -7.535 -2.552 1.00 80.25 96 GLU A C 1
ATOM 783 O O . GLU A 1 96 ? 5.727 -6.843 -1.722 1.00 80.25 96 GLU A O 1
ATOM 788 N N . ALA A 1 97 ? 6.452 -8.858 -2.409 1.00 84.19 97 ALA A N 1
ATOM 789 C CA . ALA A 1 97 ? 5.844 -9.592 -1.305 1.00 84.19 97 ALA A CA 1
ATOM 790 C C . ALA A 1 97 ? 6.393 -9.139 0.060 1.00 84.19 97 ALA A C 1
ATOM 792 O O . ALA A 1 97 ? 5.611 -8.792 0.949 1.00 84.19 97 ALA A O 1
ATOM 793 N N . PHE A 1 98 ? 7.719 -9.098 0.241 1.00 85.38 98 PHE A N 1
ATOM 794 C CA . PHE A 1 98 ? 8.313 -8.700 1.526 1.00 85.38 98 PHE A CA 1
ATOM 795 C C . PHE A 1 98 ? 7.984 -7.258 1.901 1.00 85.38 98 PHE A C 1
ATOM 797 O O . PHE A 1 98 ? 7.633 -6.995 3.052 1.00 85.38 98 PHE A O 1
ATOM 804 N N . SER A 1 99 ? 8.047 -6.340 0.938 1.00 85.06 99 SER A N 1
ATOM 805 C CA . SER A 1 99 ? 7.731 -4.932 1.176 1.00 85.06 99 SER A CA 1
ATOM 806 C C . SER A 1 99 ? 6.264 -4.761 1.555 1.00 85.06 99 SER A C 1
ATOM 808 O O . SER A 1 99 ? 5.963 -4.090 2.541 1.00 85.06 99 SER A O 1
ATOM 810 N N . ALA A 1 100 ? 5.349 -5.415 0.834 1.00 84.12 100 ALA A N 1
ATOM 811 C CA . ALA A 1 100 ? 3.920 -5.326 1.109 1.00 84.12 100 ALA A CA 1
ATOM 812 C C . ALA A 1 100 ? 3.565 -5.897 2.491 1.00 84.12 100 ALA A C 1
ATOM 814 O O . ALA A 1 100 ? 2.982 -5.192 3.316 1.00 84.12 100 ALA A O 1
ATOM 815 N N . PHE A 1 101 ? 3.946 -7.145 2.784 1.00 86.38 101 PHE A N 1
ATOM 816 C CA . PHE A 1 101 ? 3.636 -7.768 4.076 1.00 86.38 101 PHE A CA 1
ATOM 817 C C . PHE A 1 101 ? 4.342 -7.068 5.238 1.00 86.38 101 PHE A C 1
ATOM 819 O O . PHE A 1 101 ? 3.725 -6.837 6.281 1.00 86.38 101 PHE A O 1
ATOM 826 N N . GLY A 1 102 ? 5.607 -6.685 5.048 1.00 86.44 102 GLY A N 1
ATOM 827 C CA . GLY A 1 102 ? 6.379 -5.954 6.042 1.00 86.44 102 GLY A CA 1
ATOM 828 C C . GLY A 1 102 ? 5.727 -4.621 6.400 1.00 86.44 102 GLY A C 1
ATOM 829 O O . GLY A 1 102 ? 5.530 -4.337 7.584 1.00 86.44 102 GLY A O 1
ATOM 830 N N . LEU A 1 103 ? 5.305 -3.839 5.400 1.00 87.81 103 LEU A N 1
ATOM 831 C CA . LEU A 1 103 ? 4.595 -2.578 5.625 1.00 87.81 103 LEU A CA 1
ATOM 832 C C . LEU A 1 103 ? 3.248 -2.798 6.316 1.00 87.81 103 LEU A C 1
ATOM 834 O O . LEU A 1 103 ? 2.977 -2.132 7.311 1.00 87.81 103 LEU A O 1
ATOM 838 N N . ILE A 1 104 ? 2.433 -3.751 5.855 1.00 87.50 104 ILE A N 1
ATOM 839 C CA . ILE A 1 104 ? 1.108 -4.021 6.439 1.00 87.50 104 ILE A CA 1
ATOM 840 C C . ILE A 1 104 ? 1.226 -4.390 7.924 1.00 87.50 104 ILE A C 1
ATOM 842 O O . ILE A 1 104 ? 0.545 -3.793 8.759 1.00 87.50 104 ILE A O 1
ATOM 846 N N . ILE A 1 105 ? 2.106 -5.335 8.273 1.00 87.75 105 ILE A N 1
ATOM 847 C CA . ILE A 1 105 ? 2.303 -5.778 9.664 1.00 87.75 105 ILE A CA 1
ATOM 848 C C . ILE A 1 105 ? 2.841 -4.633 10.530 1.00 87.75 105 ILE A C 1
ATOM 850 O O . ILE A 1 105 ? 2.393 -4.449 11.665 1.00 87.75 105 ILE A O 1
ATOM 854 N N . SER A 1 106 ? 3.775 -3.842 10.000 1.00 86.88 106 SER A N 1
ATOM 855 C CA . SER A 1 106 ? 4.365 -2.720 10.733 1.00 86.88 106 SER A CA 1
ATOM 856 C C . SER A 1 106 ? 3.359 -1.610 10.995 1.00 86.88 106 SER A C 1
ATOM 858 O O . SER A 1 106 ? 3.245 -1.153 12.133 1.00 86.88 106 SER A O 1
ATOM 860 N N . LEU A 1 107 ? 2.599 -1.202 9.973 1.00 85.44 107 LEU A N 1
ATOM 861 C CA . LEU A 1 107 ? 1.548 -0.200 10.125 1.00 85.44 107 LEU A CA 1
ATOM 862 C C . LEU A 1 107 ? 0.471 -0.696 11.087 1.00 85.44 107 LEU A C 1
ATOM 864 O O . LEU A 1 107 ? 0.057 0.063 11.954 1.00 85.44 107 LEU A O 1
ATOM 868 N N . LEU A 1 108 ? 0.068 -1.968 11.005 1.00 86.19 108 LEU A N 1
ATOM 869 C CA . LEU A 1 108 ? -0.909 -2.546 11.929 1.00 86.19 108 LEU A CA 1
ATOM 870 C C . LEU A 1 108 ? -0.432 -2.458 13.386 1.00 86.19 108 LEU A C 1
ATOM 872 O O . LEU A 1 108 ? -1.181 -2.019 14.261 1.00 86.19 108 LEU A O 1
ATOM 876 N N . ALA A 1 109 ? 0.817 -2.841 13.655 1.00 85.88 109 ALA A N 1
ATOM 877 C CA . ALA A 1 109 ? 1.389 -2.750 14.994 1.00 85.88 109 ALA A CA 1
ATOM 878 C C . ALA A 1 109 ? 1.529 -1.296 15.473 1.00 85.88 109 ALA A C 1
ATOM 880 O O . ALA A 1 109 ? 1.258 -1.014 16.640 1.00 85.88 109 ALA A O 1
ATOM 881 N N . LEU A 1 110 ? 1.895 -0.370 14.581 1.00 84.56 110 LEU A N 1
ATOM 882 C CA . LEU A 1 110 ? 1.983 1.061 14.879 1.00 84.56 110 LEU A CA 1
ATOM 883 C C . LEU A 1 110 ? 0.604 1.650 15.204 1.00 84.56 110 LEU A C 1
ATOM 885 O O . LEU A 1 110 ? 0.444 2.324 16.222 1.00 84.56 110 LEU A O 1
ATOM 889 N N . SER A 1 111 ? -0.408 1.345 14.390 1.00 81.56 111 SER A N 1
ATOM 890 C CA . SER A 1 111 ? -1.802 1.723 14.629 1.00 81.56 111 SER A CA 1
ATOM 891 C C . SER A 1 111 ? -2.302 1.197 15.969 1.00 81.56 111 SER A C 1
ATOM 893 O O . SER A 1 111 ? -2.941 1.929 16.719 1.00 81.56 111 SER A O 1
ATOM 895 N N . LYS A 1 112 ? -1.946 -0.035 16.332 1.00 80.88 112 LYS A N 1
ATOM 896 C CA . LYS A 1 112 ? -2.326 -0.624 17.619 1.00 80.88 112 LYS A CA 1
ATOM 897 C C . LYS A 1 112 ? -1.575 -0.024 18.814 1.00 80.88 112 LYS A C 1
ATOM 899 O O . LYS A 1 112 ? -2.131 0.045 19.902 1.00 80.88 112 LYS A O 1
ATOM 904 N N . ALA A 1 113 ? -0.327 0.405 18.641 1.00 80.62 113 ALA A N 1
ATOM 905 C CA . ALA A 1 113 ? 0.461 0.994 19.723 1.00 80.62 113 ALA A CA 1
ATOM 906 C C . ALA A 1 113 ? 0.108 2.468 19.983 1.00 80.62 113 ALA A C 1
ATOM 908 O O . ALA A 1 113 ? 0.006 2.873 21.137 1.00 80.62 113 ALA A O 1
ATOM 909 N N . TYR A 1 114 ? -0.093 3.260 18.925 1.00 77.06 114 TYR A N 1
ATOM 910 C CA . TYR A 1 114 ? -0.256 4.717 19.024 1.00 77.06 114 TYR A CA 1
ATOM 911 C C . TYR A 1 114 ? -1.687 5.207 18.768 1.00 77.06 114 TYR A C 1
ATOM 913 O O . TYR A 1 114 ? -2.084 6.240 19.301 1.00 77.06 114 TYR A O 1
ATOM 921 N N . PHE A 1 115 ? -2.476 4.479 17.972 1.00 72.75 115 PHE A N 1
ATOM 922 C CA . PHE A 1 115 ? -3.800 4.909 17.502 1.00 72.75 115 PHE A CA 1
ATOM 923 C C . PHE A 1 115 ? -4.954 4.057 18.053 1.00 72.75 115 PHE A C 1
ATOM 925 O O . PHE A 1 115 ? -6.081 4.169 17.582 1.00 72.75 115 PHE A O 1
ATOM 932 N N . ASN A 1 116 ? -4.713 3.251 19.093 1.00 71.00 116 ASN A N 1
ATOM 933 C CA . ASN A 1 116 ? -5.751 2.452 19.760 1.00 71.00 116 ASN A CA 1
ATOM 934 C C . ASN A 1 116 ? -6.709 3.286 20.639 1.00 71.00 116 ASN A C 1
ATOM 936 O O . ASN A 1 116 ? -7.540 2.740 21.359 1.00 71.00 116 ASN A O 1
ATOM 940 N N . ASN A 1 117 ? -6.602 4.616 20.585 1.00 66.06 117 ASN A N 1
ATOM 941 C CA . ASN A 1 117 ? -7.490 5.527 21.292 1.00 66.06 117 ASN A CA 1
ATOM 942 C C . ASN A 1 117 ? -8.721 5.833 20.428 1.00 66.06 117 ASN A C 1
ATOM 944 O O . ASN A 1 117 ? -8.614 6.327 19.305 1.00 66.06 117 ASN A O 1
ATOM 948 N N . THR A 1 118 ? -9.907 5.580 20.978 1.00 64.19 118 THR A N 1
ATOM 949 C CA . THR A 1 118 ? -11.233 5.722 20.350 1.00 64.19 118 THR A CA 1
ATOM 950 C C . THR A 1 118 ? -11.684 7.180 20.210 1.00 64.19 118 THR A C 1
ATOM 952 O O . THR A 1 118 ? -12.810 7.541 20.546 1.00 64.19 118 THR A O 1
ATOM 955 N N . ASN A 1 119 ? -10.830 8.042 19.665 1.00 76.19 119 ASN A N 1
ATOM 956 C CA . ASN A 1 119 ? -11.192 9.424 19.370 1.00 76.19 119 ASN A CA 1
ATOM 957 C C . ASN A 1 119 ? -12.350 9.478 18.346 1.00 76.19 119 ASN A C 1
ATOM 959 O O . ASN A 1 119 ? -12.315 8.761 17.339 1.00 76.19 119 ASN A O 1
ATOM 963 N N . PRO A 1 120 ? -13.360 10.347 18.543 1.00 73.81 120 PRO A N 1
ATOM 964 C CA . PRO A 1 120 ? -14.547 10.418 17.679 1.00 73.81 120 PRO A CA 1
ATOM 965 C C . PRO A 1 120 ? -14.209 10.754 16.216 1.00 73.81 120 PRO A C 1
ATOM 967 O O . PRO A 1 120 ? -14.876 10.288 15.289 1.00 73.81 120 PRO A O 1
ATOM 970 N N . VAL A 1 121 ? -13.120 11.497 15.996 1.00 76.00 121 VAL A N 1
ATOM 971 C CA . VAL A 1 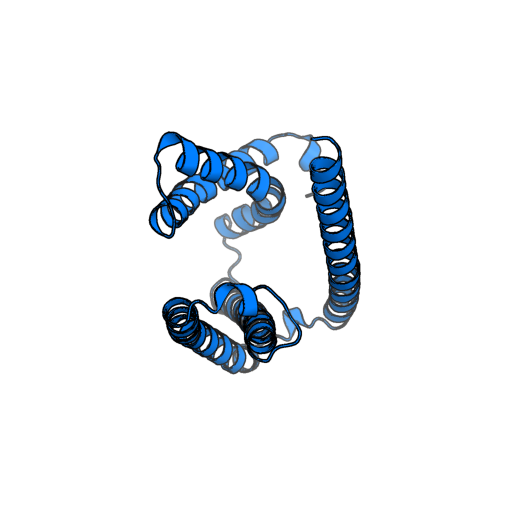121 ? -12.567 11.774 14.663 1.00 76.00 121 VAL A CA 1
ATOM 972 C C . VAL A 1 121 ? -12.102 10.478 13.991 1.00 76.00 121 VAL A C 1
ATOM 974 O O . VAL A 1 121 ? -12.565 10.159 12.900 1.00 76.00 121 VAL A O 1
ATOM 977 N N . PHE A 1 122 ? -11.274 9.672 14.663 1.00 75.75 122 PHE A N 1
ATOM 978 C CA . PHE A 1 122 ? -10.779 8.402 14.120 1.00 75.75 122 PHE A CA 1
ATOM 979 C C . PHE A 1 122 ? -11.900 7.395 13.860 1.00 75.75 122 PHE A C 1
ATOM 981 O O . PHE A 1 122 ? -11.869 6.710 12.842 1.00 75.75 122 PHE A O 1
ATOM 988 N N . GLN A 1 123 ? -12.932 7.350 14.707 1.00 74.44 123 GLN A N 1
ATOM 989 C CA . GLN A 1 123 ? -14.112 6.518 14.445 1.00 74.44 123 GLN A CA 1
ATOM 990 C C . GLN A 1 123 ? -14.856 6.952 13.177 1.00 74.44 123 GLN A C 1
ATOM 992 O O . GLN A 1 123 ? -15.347 6.112 12.426 1.00 74.44 123 GLN A O 1
ATOM 997 N N . THR A 1 124 ? -14.935 8.259 12.922 1.00 73.56 124 THR A N 1
ATOM 998 C CA . THR A 1 124 ? -15.563 8.797 11.709 1.00 73.56 124 THR A CA 1
ATOM 999 C C . THR A 1 124 ? -14.726 8.482 10.470 1.00 73.56 124 THR A C 1
ATOM 1001 O O . THR A 1 124 ? -15.278 8.049 9.462 1.00 73.56 124 THR A O 1
ATOM 1004 N N . LEU A 1 125 ? -13.398 8.607 10.550 1.00 74.88 125 LEU A N 1
ATOM 1005 C CA . LEU A 1 125 ? -12.497 8.231 9.455 1.00 74.88 125 LEU A CA 1
ATOM 1006 C C . LEU A 1 125 ? -12.521 6.720 9.178 1.00 74.88 125 LEU A C 1
ATOM 1008 O O . LEU A 1 125 ? -12.599 6.320 8.020 1.00 74.88 125 LEU A O 1
ATOM 1012 N N . ALA A 1 126 ? -12.523 5.878 10.213 1.00 77.56 126 ALA A N 1
ATOM 1013 C CA . ALA A 1 126 ? -12.624 4.423 10.070 1.00 77.56 126 ALA A CA 1
ATOM 1014 C C . ALA A 1 126 ? -13.945 4.002 9.408 1.00 77.56 126 ALA A C 1
ATOM 1016 O O . ALA A 1 126 ? -13.983 3.082 8.602 1.00 77.56 126 ALA A O 1
ATOM 1017 N N . LYS A 1 127 ? -15.027 4.728 9.691 1.00 76.69 127 LYS A N 1
ATOM 1018 C CA . LYS A 1 127 ? -16.336 4.554 9.052 1.00 76.69 127 LYS A CA 1
ATOM 1019 C C . LYS A 1 127 ? -16.377 5.005 7.587 1.00 76.69 127 LYS A C 1
ATOM 1021 O O . LYS A 1 127 ? -17.275 4.595 6.854 1.00 76.69 127 LYS A O 1
ATOM 1026 N N . LEU A 1 128 ? -15.461 5.878 7.169 1.00 79.38 128 LEU A N 1
ATOM 1027 C CA . LEU A 1 128 ? -15.333 6.346 5.787 1.00 79.38 128 LEU A CA 1
ATOM 1028 C C . LEU A 1 128 ? -14.335 5.514 4.976 1.00 79.38 128 LEU A C 1
ATOM 1030 O O . LEU A 1 128 ? -14.453 5.480 3.755 1.00 79.38 128 LEU A O 1
ATOM 1034 N N . SER A 1 129 ? -13.383 4.835 5.623 1.00 80.81 129 SER A N 1
ATOM 1035 C CA . SER A 1 129 ? -12.284 4.126 4.952 1.00 80.81 129 SER A CA 1
ATOM 1036 C C . SER A 1 129 ? -12.769 3.067 3.962 1.00 80.81 129 SER A C 1
ATOM 1038 O O . SER A 1 129 ? -12.204 2.957 2.878 1.00 80.81 129 SER A O 1
ATOM 1040 N N . PHE A 1 130 ? -13.849 2.346 4.276 1.00 79.81 130 PHE A N 1
ATOM 1041 C CA . PHE A 1 130 ? -14.426 1.361 3.361 1.00 79.81 130 PHE A CA 1
ATOM 1042 C C . PHE A 1 130 ? -15.033 2.018 2.114 1.00 79.81 130 PHE A C 1
ATOM 1044 O O . PHE A 1 130 ? -14.784 1.586 0.992 1.00 79.81 130 PHE A O 1
ATOM 1051 N N . THR A 1 131 ? -15.779 3.111 2.286 1.00 82.12 131 THR A N 1
ATOM 1052 C CA . THR A 1 131 ? -16.345 3.870 1.162 1.00 82.12 131 THR A CA 1
ATOM 1053 C C . THR A 1 131 ? -15.240 4.487 0.303 1.00 82.12 131 THR A C 1
ATOM 1055 O O . THR A 1 131 ? -15.296 4.410 -0.922 1.00 82.12 131 THR A O 1
ATOM 1058 N N . VAL A 1 132 ? -14.204 5.044 0.936 1.00 85.19 132 VAL A N 1
ATOM 1059 C CA . VAL A 1 132 ? -12.996 5.544 0.261 1.00 85.19 132 VAL A CA 1
ATOM 1060 C C . VAL A 1 132 ? -12.334 4.418 -0.530 1.00 85.19 132 VAL A C 1
ATOM 1062 O O . VAL A 1 132 ? -12.033 4.609 -1.701 1.00 85.19 132 VAL A O 1
ATOM 1065 N N . TYR A 1 133 ? -12.174 3.228 0.050 1.00 82.25 133 TYR A N 1
ATOM 1066 C CA . TYR A 1 133 ? -11.582 2.077 -0.631 1.00 82.25 133 TYR A CA 1
ATOM 1067 C C . TYR A 1 133 ? -12.368 1.653 -1.882 1.00 82.25 133 TYR A C 1
ATOM 1069 O O . TYR A 1 133 ? -11.763 1.290 -2.884 1.00 82.25 133 TYR A O 1
ATOM 1077 N N . LEU A 1 134 ? -13.694 1.756 -1.886 1.00 82.50 134 LEU A N 1
ATOM 1078 C CA . LEU A 1 134 ? -14.479 1.442 -3.084 1.00 82.50 134 LEU A CA 1
ATOM 1079 C C . LEU A 1 134 ? -14.380 2.527 -4.164 1.00 82.50 134 LEU A C 1
ATOM 1081 O O . LEU A 1 134 ? -14.330 2.214 -5.351 1.00 82.50 134 LEU A O 1
ATOM 1085 N N . ILE A 1 135 ? -14.356 3.798 -3.762 1.00 83.88 135 ILE A N 1
ATOM 1086 C CA . ILE A 1 135 ? -14.451 4.933 -4.691 1.00 83.88 135 ILE A CA 1
ATOM 1087 C C . ILE A 1 135 ? -13.069 5.392 -5.185 1.00 83.88 135 ILE A C 1
ATOM 1089 O O . ILE A 1 135 ? -12.971 5.926 -6.288 1.00 83.88 135 ILE A O 1
ATOM 1093 N N . HIS A 1 136 ? -11.990 5.156 -4.430 1.00 83.75 136 HIS A N 1
ATOM 1094 C CA . HIS A 1 136 ? -10.653 5.652 -4.775 1.00 83.75 136 HIS A CA 1
ATOM 1095 C C . HIS A 1 136 ? -10.194 5.310 -6.204 1.00 83.75 136 HIS A C 1
ATOM 1097 O O . HIS A 1 136 ? -9.665 6.216 -6.850 1.00 83.75 136 HIS A O 1
ATOM 1103 N N . PRO A 1 137 ? -10.420 4.102 -6.777 1.00 83.75 137 PRO A N 1
ATOM 1104 C CA . PRO A 1 137 ? -9.937 3.803 -8.124 1.00 83.75 137 PRO A CA 1
ATOM 1105 C C . PRO A 1 137 ? -10.689 4.628 -9.172 1.00 83.75 137 PRO A C 1
ATOM 1107 O O . PRO A 1 137 ? -10.110 5.039 -10.172 1.00 83.75 137 PRO A O 1
ATOM 1110 N N . LEU A 1 138 ? -11.968 4.927 -8.914 1.00 86.25 138 LEU A N 1
ATOM 1111 C CA . LEU A 1 138 ? -12.814 5.731 -9.794 1.00 86.25 138 LEU A CA 1
ATOM 1112 C C . LEU A 1 138 ? -12.395 7.203 -9.827 1.00 86.25 138 LEU A C 1
ATOM 1114 O O . LEU A 1 138 ? -12.767 7.900 -10.761 1.00 86.25 138 LEU A O 1
ATOM 1118 N N . ILE A 1 139 ? -11.644 7.678 -8.828 1.00 86.06 139 ILE A N 1
ATOM 1119 C CA . ILE A 1 139 ? -11.156 9.063 -8.752 1.00 86.06 139 ILE A CA 1
ATOM 1120 C C . ILE A 1 139 ? -9.704 9.152 -9.216 1.00 86.06 139 ILE A C 1
ATOM 1122 O O . ILE A 1 139 ? -9.366 10.029 -10.006 1.00 86.06 139 ILE A O 1
ATOM 1126 N N . ILE A 1 140 ? -8.843 8.234 -8.775 1.00 87.31 140 ILE A N 1
ATOM 1127 C CA . ILE A 1 140 ? -7.415 8.259 -9.117 1.00 87.31 140 ILE A CA 1
ATOM 1128 C C . ILE A 1 140 ? -7.205 8.098 -10.627 1.00 87.31 140 ILE A C 1
ATOM 1130 O O . ILE A 1 140 ? -6.388 8.813 -11.203 1.00 87.31 140 ILE A O 1
ATOM 1134 N N . VAL A 1 141 ? -7.949 7.203 -11.288 1.00 86.19 141 VAL A N 1
ATOM 1135 C CA . VAL A 1 141 ? -7.808 6.961 -12.735 1.00 86.19 141 VAL A CA 1
ATOM 1136 C C . VAL A 1 141 ? -8.110 8.214 -13.571 1.00 86.19 141 VAL A C 1
ATOM 1138 O O . VAL A 1 141 ? -7.253 8.599 -14.364 1.00 86.19 141 VAL A O 1
ATOM 1141 N N . PRO A 1 142 ? -9.260 8.901 -13.421 1.00 85.44 142 PRO A N 1
ATOM 1142 C CA . PRO A 1 142 ? -9.516 10.109 -14.200 1.00 85.44 142 PRO A CA 1
ATOM 1143 C C . PRO A 1 142 ? -8.612 11.282 -13.812 1.00 85.44 142 PRO A C 1
ATOM 1145 O O . PRO A 1 142 ? -8.236 12.038 -14.701 1.00 85.44 142 PRO A O 1
ATOM 1148 N N . VAL A 1 143 ? -8.233 11.435 -12.535 1.00 84.12 143 VAL A N 1
ATOM 1149 C CA . VAL A 1 143 ? -7.311 12.506 -12.106 1.00 84.12 143 VAL A CA 1
ATOM 1150 C C . VAL A 1 143 ? -5.937 12.318 -12.746 1.00 84.12 143 VAL A C 1
ATOM 1152 O O . VAL A 1 143 ? -5.454 13.225 -13.414 1.00 84.12 143 VAL A O 1
ATOM 1155 N N . SER A 1 144 ? -5.354 11.123 -12.637 1.00 84.31 144 SER A N 1
ATOM 1156 C CA . SER A 1 144 ? -4.054 10.825 -13.253 1.00 84.31 144 SER A CA 1
ATOM 1157 C C . SER A 1 144 ? -4.091 10.917 -14.780 1.00 84.31 144 SER A C 1
ATOM 1159 O O . SER A 1 144 ? -3.168 11.450 -15.393 1.00 84.31 144 SER A O 1
ATOM 1161 N N . TYR A 1 145 ? -5.180 10.465 -15.411 1.00 83.94 145 TYR A N 1
ATOM 1162 C CA . TYR A 1 145 ? -5.367 10.618 -16.854 1.00 83.94 145 TYR A CA 1
ATOM 1163 C C . TYR A 1 145 ? -5.445 12.093 -17.267 1.00 83.94 145 TYR A C 1
ATOM 1165 O O . TYR A 1 145 ? -4.848 12.488 -18.267 1.00 83.94 145 TYR A O 1
ATOM 1173 N N . TYR A 1 146 ? -6.160 12.916 -16.497 1.00 84.25 146 TYR A N 1
ATOM 1174 C CA . TYR A 1 146 ? -6.282 14.344 -16.764 1.00 84.25 146 TYR A CA 1
ATOM 1175 C C . TYR A 1 146 ? -4.942 15.066 -16.594 1.00 84.25 146 TYR A C 1
ATOM 1177 O O . TYR A 1 146 ? -4.554 15.835 -17.470 1.00 84.25 146 TYR A O 1
ATOM 1185 N N . GLU A 1 147 ? -4.207 14.785 -15.517 1.00 82.19 147 GLU A N 1
ATOM 1186 C CA . GLU A 1 147 ? -2.875 15.353 -15.286 1.00 82.19 147 GLU A CA 1
ATOM 1187 C C . GLU A 1 147 ? -1.904 15.005 -16.418 1.00 82.19 147 GLU A C 1
ATOM 1189 O O . GLU A 1 147 ? -1.219 15.888 -16.937 1.00 82.19 147 GLU A O 1
ATOM 1194 N N . TYR A 1 148 ? -1.905 13.748 -16.863 1.00 80.31 148 TYR A N 1
ATOM 1195 C CA . TYR A 1 148 ? -1.045 13.307 -17.956 1.00 80.31 148 TYR A CA 1
ATOM 1196 C C . TYR A 1 148 ? -1.390 13.991 -19.288 1.00 80.31 148 TYR A C 1
ATOM 1198 O O . TYR A 1 148 ? -0.499 14.469 -19.985 1.00 80.31 148 TYR A O 1
ATOM 1206 N N . GLN A 1 149 ? -2.678 14.064 -19.643 1.00 80.50 149 GLN A N 1
ATOM 1207 C CA . GLN A 1 149 ? -3.116 14.603 -20.937 1.00 80.50 149 GLN A CA 1
ATOM 1208 C C . GLN A 1 149 ? -3.033 16.132 -21.022 1.00 80.50 149 GLN A C 1
ATOM 1210 O O . GLN A 1 149 ? -2.693 16.665 -22.075 1.00 80.50 149 GLN A O 1
ATOM 1215 N N . TRP A 1 150 ? -3.372 16.842 -19.942 1.00 73.56 150 TRP A N 1
ATOM 1216 C CA . TRP A 1 150 ? -3.541 18.299 -19.976 1.00 73.56 150 TRP A CA 1
ATOM 1217 C C . TRP A 1 150 ? -2.368 19.068 -19.383 1.00 73.56 150 TRP A C 1
ATOM 1219 O O . TRP A 1 150 ? -2.065 20.161 -19.856 1.00 73.56 150 TRP A O 1
ATOM 1229 N N . LEU A 1 151 ? -1.724 18.528 -18.348 1.00 75.75 151 LEU A N 1
ATOM 1230 C CA . LEU A 1 151 ? -0.606 19.195 -17.679 1.00 75.75 151 LEU A CA 1
ATOM 1231 C C . LEU A 1 151 ? 0.751 18.661 -18.152 1.00 75.75 151 LEU A C 1
ATOM 1233 O O . LEU A 1 151 ? 1.768 19.308 -17.917 1.00 75.75 151 LEU A O 1
ATOM 1237 N N . GLY A 1 152 ? 0.772 17.506 -18.829 1.00 76.00 152 GLY A N 1
ATOM 1238 C CA . GLY A 1 152 ? 1.996 16.888 -19.337 1.00 76.00 152 GLY A CA 1
ATOM 1239 C C . GLY A 1 152 ? 2.957 16.451 -18.230 1.00 76.00 152 GLY A C 1
ATOM 1240 O O . GLY A 1 152 ? 4.137 16.252 -18.500 1.00 76.00 152 GLY A O 1
ATOM 1241 N N . TYR A 1 153 ? 2.478 16.332 -16.987 1.00 75.00 153 TYR A N 1
ATOM 1242 C CA . TYR A 1 153 ? 3.299 15.876 -15.873 1.00 75.00 153 TYR A CA 1
ATOM 1243 C C . TYR A 1 153 ? 3.436 14.358 -15.919 1.00 75.00 153 TYR A C 1
ATOM 1245 O O . TYR A 1 153 ? 2.459 13.624 -15.760 1.00 75.00 153 TYR A O 1
ATOM 1253 N N . ASP A 1 154 ? 4.663 13.889 -16.100 1.00 73.50 154 ASP A N 1
ATOM 1254 C CA . ASP A 1 154 ? 5.031 12.485 -16.043 1.00 73.50 154 ASP A CA 1
ATOM 1255 C C . ASP A 1 154 ? 5.854 12.160 -14.783 1.00 73.50 154 ASP A C 1
ATOM 1257 O O . ASP A 1 154 ? 6.363 13.023 -14.058 1.00 73.50 154 ASP A O 1
ATOM 1261 N N . GLY A 1 155 ? 5.917 10.869 -14.460 1.00 76.88 155 GLY A N 1
ATOM 1262 C CA . GLY A 1 155 ? 6.732 10.356 -13.363 1.00 76.88 155 GLY A CA 1
ATOM 1263 C C . GLY A 1 155 ? 6.314 10.847 -11.971 1.00 76.88 155 GLY A C 1
ATOM 1264 O O . GLY A 1 155 ? 5.148 10.780 -11.581 1.00 76.88 155 GLY A O 1
ATOM 1265 N N . ILE A 1 156 ? 7.300 11.283 -11.182 1.00 80.94 156 ILE A N 1
ATOM 1266 C CA . ILE A 1 156 ? 7.138 11.566 -9.745 1.00 80.94 156 ILE A CA 1
ATOM 1267 C C . ILE A 1 156 ? 6.266 12.804 -9.510 1.00 80.94 156 ILE A C 1
ATOM 1269 O O . ILE A 1 156 ? 5.500 12.836 -8.551 1.00 80.94 156 ILE A O 1
ATOM 1273 N N . ILE A 1 157 ? 6.353 13.811 -10.382 1.00 82.06 157 ILE A N 1
ATOM 1274 C CA . ILE A 1 157 ? 5.626 15.077 -10.214 1.00 82.06 157 ILE A CA 1
ATOM 1275 C C . ILE A 1 157 ? 4.124 14.841 -10.377 1.00 82.06 157 ILE A C 1
ATOM 1277 O O . ILE A 1 157 ? 3.353 15.217 -9.494 1.00 82.06 157 ILE A O 1
ATOM 1281 N N . GLY A 1 158 ? 3.723 14.152 -11.452 1.00 81.38 158 GLY A N 1
ATOM 1282 C CA . GLY A 1 158 ? 2.331 13.744 -11.648 1.00 81.38 158 GLY A CA 1
ATOM 1283 C C . GLY A 1 158 ? 1.844 12.856 -10.503 1.00 81.38 158 GLY A C 1
ATOM 1284 O O . GLY A 1 158 ? 0.777 13.079 -9.950 1.00 81.38 158 GLY A O 1
ATOM 1285 N N . TRP A 1 159 ? 2.671 11.913 -10.040 1.00 80.25 159 TRP A N 1
ATOM 1286 C CA . TRP A 1 159 ? 2.304 11.058 -8.909 1.00 80.25 159 TRP A CA 1
ATOM 1287 C C . TRP A 1 159 ? 2.029 11.843 -7.614 1.00 80.25 159 TRP A C 1
ATOM 1289 O O . TRP A 1 159 ? 1.004 11.619 -6.966 1.00 80.25 159 TRP A O 1
ATOM 1299 N N . VAL A 1 160 ? 2.898 12.793 -7.245 1.00 87.62 160 VAL A N 1
ATOM 1300 C CA . VAL A 1 160 ? 2.704 13.629 -6.047 1.00 87.62 160 VAL A CA 1
ATOM 1301 C C . VAL A 1 160 ? 1.446 14.490 -6.177 1.00 87.62 160 VAL A C 1
ATOM 1303 O O . VAL A 1 160 ? 0.675 14.581 -5.219 1.00 87.62 160 VAL A O 1
ATOM 1306 N N . LEU A 1 161 ? 1.211 15.092 -7.344 1.00 86.25 161 LEU A N 1
ATOM 1307 C CA . LEU A 1 161 ? 0.020 15.909 -7.598 1.00 86.25 161 LEU A CA 1
ATOM 1308 C C . LEU A 1 161 ? -1.261 15.075 -7.533 1.00 86.25 161 LEU A C 1
ATOM 1310 O O . LEU A 1 161 ? -2.168 15.427 -6.772 1.00 86.25 161 LEU A O 1
ATOM 1314 N N . THR A 1 162 ? -1.282 13.918 -8.197 1.00 86.62 162 THR A N 1
ATOM 1315 C CA . THR A 1 162 ? -2.395 12.968 -8.122 1.00 86.62 162 THR A CA 1
ATOM 1316 C C . THR A 1 162 ? -2.670 12.592 -6.667 1.00 86.62 162 THR A C 1
ATOM 1318 O O . THR A 1 162 ? -3.824 12.599 -6.248 1.00 86.62 162 THR A O 1
ATOM 1321 N N . CYS A 1 163 ? -1.651 12.293 -5.853 1.00 85.88 163 CYS A N 1
ATOM 1322 C CA . CYS A 1 163 ? -1.852 11.990 -4.434 1.00 85.88 163 CYS A CA 1
ATOM 1323 C C . CYS A 1 163 ? -2.464 13.172 -3.669 1.00 85.88 163 CYS A C 1
ATOM 1325 O O . CYS A 1 163 ? -3.425 12.988 -2.918 1.00 85.88 163 CYS A O 1
ATOM 1327 N N . LEU A 1 164 ? -1.943 14.383 -3.871 1.00 88.25 164 LEU A N 1
ATOM 1328 C CA . LEU A 1 164 ? -2.425 15.588 -3.193 1.00 88.25 164 LEU A CA 1
ATOM 1329 C C . LEU A 1 164 ? -3.854 15.969 -3.592 1.00 88.25 164 LEU A C 1
ATOM 1331 O O . LEU A 1 164 ? -4.572 16.522 -2.763 1.00 88.25 164 LEU A O 1
ATOM 1335 N N . LEU A 1 165 ? -4.286 15.663 -4.816 1.00 87.62 165 LEU A N 1
ATOM 1336 C CA . LEU A 1 165 ? -5.632 15.975 -5.302 1.00 87.62 165 LEU A CA 1
ATOM 1337 C C . LEU A 1 165 ? -6.625 14.837 -5.050 1.00 87.62 165 LEU A C 1
ATOM 1339 O O . LEU A 1 165 ? -7.716 15.062 -4.516 1.00 87.62 165 LEU A O 1
ATOM 1343 N N . ALA A 1 166 ? -6.260 13.603 -5.392 1.00 85.94 166 ALA A N 1
ATOM 1344 C CA . ALA A 1 166 ? -7.159 12.459 -5.327 1.00 85.94 166 ALA A CA 1
ATOM 1345 C C . ALA A 1 166 ? -7.486 12.052 -3.886 1.00 85.94 166 ALA A C 1
ATOM 1347 O O . ALA A 1 166 ? -8.626 11.662 -3.619 1.00 85.94 166 ALA A O 1
ATOM 1348 N N . ILE A 1 167 ? -6.540 12.164 -2.942 1.00 85.00 167 ILE A N 1
ATOM 1349 C CA . ILE A 1 167 ? -6.784 11.786 -1.541 1.00 85.00 167 ILE A CA 1
ATOM 1350 C C . ILE A 1 167 ? -7.878 12.681 -0.922 1.00 85.00 167 ILE A C 1
ATOM 1352 O O . ILE A 1 167 ? -8.900 12.132 -0.496 1.00 85.00 167 ILE A O 1
ATOM 1356 N N . PRO A 1 168 ? -7.772 14.027 -0.921 1.00 86.19 168 PRO A N 1
ATOM 1357 C CA . PRO A 1 168 ? -8.836 14.886 -0.401 1.00 86.19 168 PRO A CA 1
ATOM 1358 C C . PRO A 1 168 ? -10.164 14.714 -1.141 1.00 86.19 168 PRO A C 1
ATOM 1360 O O . PRO A 1 168 ? -11.210 14.614 -0.495 1.00 86.19 168 PRO A O 1
ATOM 1363 N N . LEU A 1 169 ? -10.136 14.623 -2.477 1.00 86.12 169 LEU A N 1
ATOM 1364 C CA . LEU A 1 169 ? -11.342 14.433 -3.290 1.00 86.12 169 LEU A CA 1
ATOM 1365 C C . LEU A 1 169 ? -12.087 13.151 -2.912 1.00 86.12 169 LEU A C 1
ATOM 1367 O O . LEU A 1 169 ? -13.308 13.170 -2.753 1.00 86.12 169 LEU A O 1
ATOM 1371 N N . THR A 1 170 ? -11.360 12.054 -2.700 1.00 85.06 170 THR A N 1
ATOM 1372 C CA . THR A 1 170 ? -11.967 10.772 -2.326 1.00 85.06 170 THR A CA 1
ATOM 1373 C C . THR A 1 170 ? -12.611 10.834 -0.948 1.00 85.06 170 THR A C 1
ATOM 1375 O O . THR A 1 170 ? -13.722 10.335 -0.774 1.00 85.06 170 THR A O 1
ATOM 1378 N N . PHE A 1 171 ? -11.979 11.491 0.027 1.00 81.44 171 PHE A N 1
ATOM 1379 C CA . PHE A 1 171 ? -12.567 11.664 1.359 1.00 81.44 171 PHE A CA 1
ATOM 1380 C C . PHE A 1 171 ? -13.797 12.580 1.349 1.00 81.44 171 PHE A C 1
ATOM 1382 O O . PHE A 1 171 ? -14.789 12.279 2.021 1.00 81.44 171 PHE A O 1
ATOM 1389 N N . LEU A 1 172 ? -13.774 13.664 0.568 1.00 83.81 172 LEU A N 1
ATOM 1390 C CA . LEU A 1 172 ? -14.921 14.563 0.413 1.00 83.81 172 LEU A CA 1
ATOM 1391 C C . LEU A 1 172 ? -16.110 13.848 -0.233 1.00 83.81 172 LEU A C 1
ATOM 1393 O O . LEU A 1 172 ? -17.228 13.915 0.285 1.00 83.81 172 LEU A O 1
ATOM 1397 N N . LEU A 1 173 ? -15.864 13.115 -1.320 1.00 81.56 173 LEU A N 1
ATOM 1398 C CA . LEU A 1 173 ? -16.899 12.352 -2.008 1.00 81.56 173 LEU A CA 1
ATOM 1399 C C . LEU A 1 173 ? -17.421 11.211 -1.132 1.00 81.56 173 LEU A C 1
ATOM 1401 O O . LEU A 1 173 ? -18.633 11.063 -1.006 1.00 81.56 173 LEU A O 1
ATOM 1405 N N . ALA A 1 174 ? -16.558 10.467 -0.439 1.00 79.12 174 ALA A N 1
ATOM 1406 C CA . ALA A 1 174 ? -16.990 9.421 0.490 1.00 79.12 174 ALA A CA 1
ATOM 1407 C C . ALA A 1 174 ? -17.890 9.968 1.613 1.00 79.12 174 ALA A C 1
ATOM 1409 O O . ALA A 1 174 ? -18.898 9.346 1.957 1.00 79.12 174 ALA A O 1
ATOM 1410 N N . ASN A 1 175 ? -17.578 11.153 2.150 1.00 78.25 175 ASN A N 1
ATOM 1411 C CA . ASN A 1 175 ? -18.421 11.820 3.143 1.00 78.25 175 ASN A CA 1
ATOM 1412 C C . ASN A 1 175 ? -19.782 12.240 2.561 1.00 78.25 175 ASN A C 1
ATOM 1414 O O . ASN A 1 175 ? -20.799 12.161 3.251 1.00 78.25 175 ASN A O 1
ATOM 1418 N N . TYR A 1 176 ? -19.823 12.653 1.292 1.00 76.50 176 TYR A N 1
ATOM 1419 C CA . TYR A 1 176 ? -21.068 12.964 0.589 1.00 76.50 176 TYR A CA 1
ATOM 1420 C C . TYR A 1 176 ? -21.912 11.705 0.330 1.00 76.50 176 TYR A C 1
ATOM 1422 O O . TYR A 1 176 ? -23.089 11.673 0.685 1.00 76.50 176 TYR A O 1
ATOM 1430 N N . PHE A 1 177 ? -21.308 10.629 -0.185 1.00 71.62 177 PHE A N 1
ATOM 1431 C CA . PHE A 1 177 ? -21.992 9.359 -0.455 1.00 71.62 177 PHE A CA 1
ATOM 1432 C C . PHE A 1 177 ? -22.548 8.699 0.810 1.00 71.62 177 PHE A C 1
ATOM 1434 O O . PHE A 1 177 ? -23.627 8.115 0.773 1.00 71.62 177 PHE A O 1
ATOM 1441 N N . ARG A 1 178 ? -21.876 8.838 1.957 1.00 66.25 178 ARG A N 1
ATOM 1442 C CA . ARG A 1 178 ? -22.373 8.317 3.240 1.00 66.25 178 ARG A CA 1
ATOM 1443 C C . ARG A 1 178 ? -23.644 9.027 3.733 1.00 66.25 178 ARG A C 1
ATOM 1445 O O . ARG A 1 178 ? -24.389 8.451 4.523 1.00 66.25 178 ARG A O 1
ATOM 1452 N N . LYS A 1 179 ? -23.918 10.256 3.279 1.00 63.22 179 LYS A N 1
ATOM 1453 C CA . LYS A 1 179 ? -25.172 10.969 3.590 1.00 63.22 179 LYS A CA 1
ATOM 1454 C C . LYS A 1 179 ? -26.366 10.434 2.793 1.00 63.22 179 LYS A C 1
ATOM 1456 O O . LYS A 1 179 ? -27.499 10.759 3.140 1.00 63.22 179 LYS A O 1
ATOM 1461 N N . LEU A 1 180 ? -26.138 9.609 1.766 1.00 58.97 180 LEU A N 1
ATOM 1462 C CA . LEU A 1 180 ? -27.215 8.960 1.028 1.00 58.97 180 LEU A CA 1
ATOM 1463 C C . LEU A 1 180 ? -27.764 7.762 1.831 1.00 58.97 180 LEU A C 1
ATOM 1465 O O . LEU A 1 180 ? -27.002 6.884 2.244 1.00 58.97 180 LEU A O 1
ATOM 1469 N N . PRO A 1 181 ? -29.089 7.696 2.049 1.00 49.09 181 PRO A N 1
ATOM 1470 C CA . PRO A 1 181 ? -29.728 6.794 3.015 1.00 49.09 181 PRO A CA 1
ATOM 1471 C C . PRO A 1 181 ? -29.597 5.292 2.701 1.00 49.09 181 PRO A C 1
ATOM 1473 O O . PRO A 1 181 ? -29.853 4.472 3.575 1.00 49.09 181 PRO A O 1
ATOM 1476 N N . ILE A 1 182 ? -29.166 4.919 1.492 1.00 55.16 182 ILE A N 1
ATOM 1477 C CA . ILE A 1 182 ? -29.087 3.523 1.023 1.00 55.16 182 ILE A CA 1
ATOM 1478 C C . ILE A 1 182 ? -27.909 2.762 1.664 1.00 55.16 182 ILE A C 1
ATOM 1480 O O . ILE A 1 182 ? -28.007 1.565 1.915 1.00 55.16 182 ILE A O 1
ATOM 1484 N N . LEU A 1 183 ? -26.810 3.449 1.992 1.00 48.56 183 LEU A N 1
ATOM 1485 C CA . LEU A 1 183 ? -25.584 2.827 2.517 1.00 48.56 183 LEU A CA 1
ATOM 1486 C C . LEU A 1 183 ? -25.544 2.733 4.050 1.00 48.56 183 LEU A C 1
ATOM 1488 O O . LEU A 1 183 ? -24.666 2.077 4.594 1.00 48.56 183 LEU A O 1
ATOM 1492 N N . ARG A 1 184 ? -26.500 3.344 4.759 1.00 48.50 184 ARG A N 1
ATOM 1493 C CA . ARG A 1 184 ? -26.541 3.381 6.234 1.00 48.50 184 ARG A CA 1
ATOM 1494 C C . ARG A 1 184 ? -26.947 2.047 6.883 1.00 48.50 184 ARG A C 1
ATOM 1496 O O . ARG A 1 184 ? -26.732 1.883 8.077 1.00 48.50 184 ARG A O 1
ATOM 1503 N N . ASN A 1 185 ? -27.524 1.119 6.116 1.00 48.28 185 ASN A N 1
ATOM 1504 C CA . ASN A 1 185 ? -27.980 -0.186 6.616 1.00 48.28 185 ASN A CA 1
ATOM 1505 C C . ASN A 1 185 ? -27.001 -1.342 6.343 1.00 48.28 185 ASN A C 1
ATOM 1507 O O . ASN A 1 185 ? -27.248 -2.449 6.812 1.00 48.28 185 ASN A O 1
ATOM 1511 N N . ILE A 1 186 ? -25.920 -1.110 5.588 1.00 52.22 186 ILE A N 1
ATOM 1512 C CA . ILE A 1 186 ? -24.955 -2.156 5.187 1.00 52.22 186 ILE A CA 1
ATOM 1513 C C . ILE A 1 186 ? -23.526 -1.834 5.689 1.00 52.22 186 ILE A C 1
ATOM 1515 O O . ILE A 1 186 ? -22.683 -2.726 5.736 1.00 52.22 186 ILE A O 1
ATOM 1519 N N . LEU A 1 187 ? -23.262 -0.583 6.104 1.00 43.31 187 LEU A N 1
ATOM 1520 C CA . LEU A 1 187 ? -21.974 -0.057 6.596 1.00 43.31 187 LEU A CA 1
ATOM 1521 C C . LEU A 1 187 ? -22.048 0.453 8.034 1.00 43.31 187 LEU A C 1
ATOM 1523 O O . LEU A 1 187 ? -21.039 0.310 8.758 1.00 43.31 187 LEU A O 1
#

Organism: NCBI:txid1268635

Secondary structure (DSSP, 8-state):
-HHHHHHHHHHHHHHHHHHHHHHHHHHHHHHHHHHHHHHTTHHHH--HHHHHHHHHHHHHHHHHHHHHHHHHHHTT-HHHHHSSSSHHHHHHHHHHHHHHHHHHHHHHHHHHHHS-S--HHHHHHHHHHHHHHHHHHHHHHHHHHHIIIII---HHHHHHHHHHHHHHHHHHHHHHHHTSTTGGGT-